Protein AF-A0A7S3NMM3-F1 (afdb_monomer)

Secondary structure (DSSP, 8-state):
-PPPEEEETTTHHHHHHT-EEEE-HHHHGGGTT--SSTTT--------SHHHHHHHHHHHHHTT-SEEEEEESHHHHHHHHHHHHHHHHTT---EEEEEEB-TT-----SS----BTHHHHHHHHHHHHHHHHHHHHHHSS-EEEEEE---SSTHHHHHHHHHH--SEE--HHHHHHTT--HHHHHHHHHHHHHHHHHTT---EEEEEETTHHHHSHHHHHHHHHHHHHHHH--SHHHHHHHHHHHHHTSS-TTTS-HHHHHHHHHS-HHHHHHHHHHHHHHSS--GGGS-HHHHHHHHHHHHHHHHHHHH-------EEEEEESHHHHTSPPPHHHHHHHHHHHHHHHHHHHTT--SB-

Structure (mmCIF, N/CA/C/O backbone):
data_AF-A0A7S3NMM3-F1
#
_entry.id   AF-A0A7S3NMM3-F1
#
loop_
_atom_site.group_PDB
_atom_site.id
_atom_site.type_symbol
_atom_site.label_atom_id
_atom_site.label_alt_id
_atom_site.label_comp_id
_atom_site.label_asym_id
_atom_site.label_entity_id
_atom_site.label_seq_id
_atom_site.pdbx_PDB_ins_code
_atom_site.Cartn_x
_atom_site.Cartn_y
_atom_site.Cartn_z
_atom_site.occupancy
_atom_site.B_iso_or_equiv
_atom_site.auth_seq_id
_atom_site.auth_comp_id
_atom_site.auth_asym_id
_atom_site.auth_atom_id
_atom_site.pdbx_PDB_model_num
ATOM 1 N N . GLY A 1 1 ? 20.421 -15.566 -32.468 1.00 52.22 1 GLY A N 1
ATOM 2 C CA . GLY A 1 1 ? 21.673 -14.938 -32.008 1.00 52.22 1 GLY A CA 1
ATOM 3 C C . GLY A 1 1 ? 21.731 -15.075 -30.509 1.00 52.22 1 GLY A C 1
ATOM 4 O O . GLY A 1 1 ? 20.684 -15.334 -29.925 1.00 52.22 1 GLY A O 1
ATOM 5 N N . ASP A 1 2 ? 22.908 -14.939 -29.907 1.00 79.94 2 ASP A N 1
ATOM 6 C CA . ASP A 1 2 ? 23.012 -14.915 -28.446 1.00 79.94 2 ASP A CA 1
ATOM 7 C C . ASP A 1 2 ? 22.219 -13.717 -27.909 1.00 79.94 2 ASP A C 1
ATOM 9 O O . ASP A 1 2 ? 22.375 -12.593 -28.388 1.00 79.94 2 ASP A O 1
ATOM 13 N N . VAL A 1 3 ? 21.296 -13.987 -26.985 1.00 87.06 3 VAL A N 1
ATOM 14 C CA . VAL A 1 3 ? 20.452 -12.974 -26.346 1.00 87.06 3 VAL A CA 1
ATOM 15 C C . VAL A 1 3 ? 21.157 -12.525 -25.075 1.00 87.06 3 VAL A C 1
ATOM 17 O O . VAL A 1 3 ? 21.429 -13.343 -24.198 1.00 87.06 3 VAL A O 1
ATOM 20 N N . GLU A 1 4 ? 21.436 -11.230 -24.969 1.00 93.94 4 GLU A N 1
ATOM 21 C CA . GLU A 1 4 ? 21.995 -10.621 -23.763 1.00 93.94 4 GLU A CA 1
ATOM 22 C C . GLU A 1 4 ? 20.887 -9.898 -22.988 1.00 93.94 4 GLU A C 1
ATOM 24 O O . GLU A 1 4 ? 20.111 -9.133 -23.564 1.00 93.94 4 GLU A O 1
ATOM 29 N N . LEU A 1 5 ? 20.800 -10.146 -21.678 1.00 95.81 5 LEU A N 1
ATOM 30 C CA . LEU A 1 5 ? 19.820 -9.511 -20.801 1.00 95.81 5 LEU A CA 1
ATOM 31 C C . LEU A 1 5 ? 20.511 -8.472 -19.912 1.00 95.81 5 LEU A C 1
ATOM 33 O O . LEU A 1 5 ? 21.347 -8.811 -19.076 1.00 95.81 5 LEU A O 1
ATOM 37 N N . VAL A 1 6 ? 20.132 -7.205 -20.070 1.00 96.94 6 VAL A N 1
ATOM 38 C CA . VAL A 1 6 ? 20.678 -6.081 -19.297 1.00 96.94 6 VAL A CA 1
ATOM 39 C C . VAL A 1 6 ? 19.714 -5.715 -18.169 1.00 96.94 6 VAL A C 1
ATOM 41 O O . VAL A 1 6 ? 18.554 -5.391 -18.415 1.00 96.94 6 VAL A O 1
ATOM 44 N N . GLY A 1 7 ? 20.195 -5.745 -16.927 1.00 96.75 7 GLY A N 1
ATOM 45 C CA . GLY A 1 7 ? 19.453 -5.307 -15.746 1.00 96.75 7 GLY A CA 1
ATOM 46 C C . GLY A 1 7 ? 19.926 -3.940 -15.269 1.00 96.75 7 GLY A C 1
ATOM 47 O O . GLY A 1 7 ? 21.051 -3.817 -14.786 1.00 96.75 7 GLY A O 1
ATOM 48 N N . PHE A 1 8 ? 19.078 -2.916 -15.367 1.00 96.69 8 PHE A N 1
ATOM 49 C CA . PHE A 1 8 ? 19.384 -1.587 -14.831 1.00 96.69 8 PHE A CA 1
ATOM 50 C C . PHE A 1 8 ? 19.230 -1.565 -13.310 1.00 96.69 8 PHE A C 1
ATOM 52 O O . PHE A 1 8 ? 18.208 -2.000 -12.774 1.00 96.69 8 PHE A O 1
ATOM 59 N N . THR A 1 9 ? 20.250 -1.071 -12.610 1.00 95.50 9 THR A N 1
ATOM 60 C CA . THR A 1 9 ? 20.273 -1.082 -11.145 1.00 95.50 9 THR A CA 1
ATOM 61 C C . THR A 1 9 ? 19.524 0.119 -10.566 1.00 95.50 9 THR A C 1
ATOM 63 O O . THR A 1 9 ? 19.355 1.148 -11.206 1.00 95.50 9 THR A O 1
ATOM 66 N N . ASN A 1 10 ? 19.032 0.008 -9.334 1.00 92.75 10 ASN A N 1
ATOM 67 C CA . ASN A 1 10 ? 18.305 1.053 -8.614 1.00 92.75 10 ASN A CA 1
ATOM 68 C C . ASN A 1 10 ? 17.113 1.647 -9.392 1.00 92.75 10 ASN A C 1
ATOM 70 O O . ASN A 1 10 ? 16.844 2.845 -9.298 1.00 92.75 10 ASN A O 1
ATOM 74 N N . GLY A 1 11 ? 16.383 0.812 -10.138 1.00 91.31 11 GLY A N 1
ATOM 75 C CA . GLY A 1 11 ? 15.172 1.209 -10.860 1.00 91.31 11 GLY A CA 1
ATOM 76 C C . GLY A 1 11 ? 15.418 2.228 -11.978 1.00 91.31 11 GLY A C 1
ATOM 77 O O . GLY A 1 11 ? 16.429 2.191 -12.679 1.00 91.31 11 GLY A O 1
ATOM 78 N N . THR A 1 12 ? 14.482 3.162 -12.149 1.00 90.69 12 THR A N 1
ATOM 79 C CA . THR A 1 12 ? 14.534 4.171 -13.219 1.00 90.69 12 THR A CA 1
ATOM 80 C C . THR A 1 12 ? 15.713 5.136 -13.066 1.00 90.69 12 THR A C 1
ATOM 82 O O . THR A 1 12 ? 16.225 5.627 -14.068 1.00 90.69 12 THR A O 1
ATOM 85 N N . LYS A 1 13 ? 16.230 5.346 -11.845 1.00 90.81 13 LYS A N 1
ATOM 86 C CA . LYS A 1 13 ? 17.429 6.177 -11.616 1.00 90.81 13 LYS A CA 1
ATOM 87 C C . LYS A 1 13 ? 18.675 5.615 -12.275 1.00 90.81 13 LYS A C 1
ATOM 89 O O . LYS A 1 13 ? 19.405 6.379 -12.903 1.00 90.81 13 LYS A O 1
ATOM 94 N N . GLY A 1 14 ? 18.952 4.324 -12.099 1.00 93.00 14 GLY A N 1
ATOM 95 C CA . GLY A 1 14 ? 20.115 3.729 -12.751 1.00 93.00 14 GLY A CA 1
ATOM 96 C C . GLY A 1 14 ? 19.881 3.547 -14.240 1.00 93.00 14 GLY A C 1
ATOM 97 O O . GLY A 1 14 ? 20.812 3.769 -15.004 1.00 93.00 14 GLY A O 1
ATOM 98 N N . PHE A 1 15 ? 18.637 3.302 -14.672 1.00 94.56 15 PHE A N 1
ATOM 99 C CA . PHE A 1 15 ? 18.286 3.330 -16.094 1.00 94.56 15 PHE A CA 1
ATOM 100 C C . PHE A 1 15 ? 18.679 4.657 -16.755 1.00 94.56 15 PHE A C 1
ATOM 102 O O . PHE A 1 15 ? 19.466 4.639 -17.691 1.00 94.56 15 PHE A O 1
ATOM 109 N N . PHE A 1 16 ? 18.260 5.809 -16.221 1.00 91.88 16 PHE A N 1
ATOM 110 C CA . PHE A 1 16 ? 18.626 7.117 -16.790 1.00 91.88 16 PHE A CA 1
ATOM 111 C C . PHE A 1 16 ? 20.133 7.395 -16.807 1.00 91.88 16 PHE A C 1
ATOM 113 O O . PHE A 1 16 ? 20.617 8.152 -17.642 1.00 91.88 16 PHE A O 1
ATOM 120 N N . LYS A 1 17 ? 20.883 6.808 -15.872 1.00 92.44 17 LYS A N 1
ATOM 121 C CA . LYS A 1 17 ? 22.344 6.950 -15.793 1.00 92.44 17 LYS A CA 1
ATOM 122 C C . LYS A 1 17 ? 23.097 5.886 -16.598 1.00 92.44 17 LYS A C 1
ATOM 124 O O . LYS A 1 17 ? 24.322 5.958 -16.707 1.00 92.44 17 LYS A O 1
ATOM 129 N N . GLY A 1 18 ? 22.399 4.881 -17.126 1.00 93.69 18 GLY A N 1
ATOM 130 C CA . GLY A 1 18 ? 22.997 3.687 -17.717 1.00 93.69 18 GLY A CA 1
ATOM 131 C C . GLY A 1 18 ? 23.767 2.807 -16.721 1.00 93.69 18 GLY A C 1
ATOM 132 O O . GLY A 1 18 ? 24.675 2.085 -17.137 1.00 93.69 18 GLY A O 1
ATOM 133 N N . GLU A 1 19 ? 23.451 2.867 -15.425 1.00 95.75 19 GLU A N 1
ATOM 134 C CA . GLU A 1 19 ? 23.983 1.963 -14.395 1.00 95.75 19 GLU A CA 1
ATOM 135 C C . GLU A 1 19 ? 23.303 0.590 -14.538 1.00 95.75 19 GLU A C 1
ATOM 137 O O . GLU A 1 19 ? 22.085 0.469 -14.390 1.00 95.75 19 GLU A O 1
ATOM 142 N N . HIS A 1 20 ? 24.072 -0.449 -14.871 1.00 96.75 20 HIS A N 1
ATOM 143 C CA . HIS A 1 20 ? 23.526 -1.758 -15.230 1.00 96.75 20 HIS A CA 1
ATOM 144 C C . HIS A 1 20 ? 24.465 -2.911 -14.868 1.00 96.75 20 HIS A C 1
ATOM 146 O O . HIS A 1 20 ? 25.659 -2.720 -14.629 1.00 96.75 20 HIS A O 1
ATOM 152 N N . ILE A 1 21 ? 23.902 -4.116 -14.880 1.00 96.62 21 ILE A N 1
ATOM 153 C CA . ILE A 1 21 ? 24.614 -5.393 -14.861 1.00 96.62 21 ILE A CA 1
ATOM 154 C C . ILE A 1 21 ? 24.126 -6.267 -16.019 1.00 96.62 21 ILE A C 1
ATOM 156 O O . ILE A 1 21 ? 22.972 -6.165 -16.439 1.00 96.62 21 ILE A O 1
ATOM 160 N N . ILE A 1 22 ? 24.987 -7.152 -16.517 1.00 97.06 22 ILE A N 1
ATOM 161 C CA . ILE A 1 22 ? 24.559 -8.222 -17.425 1.00 97.06 22 ILE A CA 1
ATOM 162 C C . ILE A 1 22 ? 24.015 -9.368 -16.577 1.00 97.06 22 ILE A C 1
ATOM 164 O O . ILE A 1 22 ? 24.706 -9.873 -15.691 1.00 97.06 22 ILE A O 1
ATOM 168 N N . ILE A 1 23 ? 22.766 -9.754 -16.818 1.00 96.31 23 ILE A N 1
ATOM 169 C CA . ILE A 1 23 ? 22.109 -10.847 -16.106 1.00 96.31 23 ILE A CA 1
ATOM 170 C C . ILE A 1 23 ? 22.531 -12.159 -16.765 1.00 96.31 23 ILE A C 1
ATOM 172 O O . ILE A 1 23 ? 22.279 -12.385 -17.947 1.00 96.31 23 ILE A O 1
ATOM 176 N N . THR A 1 24 ? 23.169 -13.027 -15.986 1.00 95.56 24 THR A N 1
ATOM 177 C CA . THR A 1 24 ? 23.605 -14.358 -16.413 1.00 95.56 24 THR A CA 1
ATOM 178 C C . THR A 1 24 ? 22.914 -15.415 -15.565 1.00 95.56 24 THR A C 1
ATOM 180 O O . THR A 1 24 ? 22.412 -15.140 -14.475 1.00 95.56 24 THR A O 1
ATOM 183 N N . GLU A 1 25 ? 22.891 -16.660 -16.036 1.00 93.62 25 GLU A N 1
ATOM 184 C CA . GLU A 1 25 ? 22.365 -17.761 -15.227 1.00 93.62 25 GLU A CA 1
ATOM 185 C C . GLU A 1 25 ? 23.095 -17.877 -13.878 1.00 93.62 25 GLU A C 1
ATOM 187 O O . GLU A 1 25 ? 22.455 -18.073 -12.847 1.00 93.62 25 GLU A O 1
ATOM 192 N N . GLU A 1 26 ? 24.414 -17.690 -13.875 1.00 95.00 26 GLU A N 1
ATOM 193 C CA . GLU A 1 26 ? 25.256 -17.817 -12.686 1.00 95.00 26 GLU A CA 1
ATOM 194 C C . GLU A 1 26 ? 24.950 -16.744 -11.636 1.00 95.00 26 GLU A C 1
ATOM 196 O O . GLU A 1 26 ? 24.787 -17.071 -10.460 1.00 95.00 26 GLU A O 1
ATOM 201 N N . ASN A 1 27 ? 24.831 -15.471 -12.040 1.00 95.31 27 ASN A N 1
ATOM 202 C CA . ASN A 1 27 ? 24.570 -14.391 -11.086 1.00 95.31 27 ASN A CA 1
ATOM 203 C C . ASN A 1 27 ? 23.105 -14.332 -10.630 1.00 95.31 27 ASN A C 1
ATOM 205 O O . ASN A 1 27 ? 22.833 -13.850 -9.531 1.00 95.31 27 ASN A O 1
ATOM 209 N N . PHE A 1 28 ? 22.178 -14.875 -11.423 1.00 94.75 28 PHE A N 1
ATOM 210 C CA . PHE A 1 28 ? 20.758 -14.909 -11.089 1.00 94.75 28 PHE A CA 1
ATOM 211 C C . PHE A 1 28 ? 20.334 -16.180 -10.336 1.00 94.75 28 PHE A C 1
ATOM 213 O O . PHE A 1 28 ? 19.254 -16.213 -9.745 1.00 94.75 28 PHE A O 1
ATOM 220 N N . ALA A 1 29 ? 21.164 -17.231 -10.318 1.00 94.69 29 ALA A N 1
ATOM 221 C CA . ALA A 1 29 ? 20.807 -18.548 -9.784 1.00 94.69 29 ALA A CA 1
ATOM 222 C C . ALA A 1 29 ? 20.222 -18.506 -8.362 1.00 94.69 29 ALA A C 1
ATOM 224 O O . ALA A 1 29 ? 19.248 -19.207 -8.084 1.00 94.69 29 ALA A O 1
ATOM 225 N N . LEU A 1 30 ? 20.781 -17.665 -7.484 1.00 94.50 30 LEU A N 1
ATOM 226 C CA . LEU A 1 30 ? 20.352 -17.541 -6.085 1.00 94.50 30 LEU A CA 1
ATOM 227 C C . LEU A 1 30 ? 19.050 -16.751 -5.900 1.00 94.50 30 LEU A C 1
ATOM 229 O O . LEU A 1 30 ? 18.428 -16.868 -4.851 1.00 94.50 30 LEU A O 1
ATOM 233 N N . TYR A 1 31 ? 18.623 -15.986 -6.905 1.00 94.38 31 TYR A N 1
ATOM 234 C CA . TYR A 1 31 ? 17.428 -15.136 -6.850 1.00 94.38 31 TYR A CA 1
ATOM 235 C C . TYR A 1 31 ? 16.186 -15.816 -7.433 1.00 94.38 31 TYR A C 1
ATOM 237 O O . TYR A 1 31 ? 15.072 -15.303 -7.320 1.00 94.38 31 TYR A O 1
ATOM 245 N N . ARG A 1 32 ? 16.347 -17.003 -8.030 1.00 93.75 32 ARG A N 1
ATOM 246 C CA . ARG A 1 32 ? 15.225 -17.805 -8.525 1.00 93.75 32 ARG A CA 1
ATOM 247 C C . ARG A 1 32 ? 14.284 -18.151 -7.369 1.00 93.75 32 ARG A C 1
ATOM 249 O O . ARG A 1 32 ? 14.697 -18.738 -6.368 1.00 93.75 32 ARG A O 1
ATOM 256 N N . ASN A 1 33 ? 13.006 -17.813 -7.542 1.00 94.12 33 ASN A N 1
ATOM 257 C CA . ASN A 1 33 ? 11.941 -18.018 -6.554 1.00 94.12 33 ASN A CA 1
ATOM 258 C C . ASN A 1 33 ? 12.190 -17.326 -5.200 1.00 94.12 33 ASN A C 1
ATOM 260 O O . ASN A 1 33 ? 11.638 -17.754 -4.187 1.00 94.12 33 ASN A O 1
ATOM 264 N N . GLN A 1 34 ? 13.022 -16.281 -5.165 1.00 94.88 34 GLN A N 1
ATOM 265 C CA . GLN A 1 34 ? 13.197 -15.446 -3.978 1.00 94.88 34 GLN A CA 1
ATOM 266 C C . GLN A 1 34 ? 12.269 -14.230 -4.021 1.00 94.88 34 GLN A C 1
ATOM 268 O O . GLN A 1 34 ? 11.817 -13.804 -5.084 1.00 94.88 34 GLN A O 1
ATOM 273 N N . GLY A 1 35 ? 11.963 -13.697 -2.839 1.00 92.56 35 GLY A N 1
ATOM 274 C CA . GLY A 1 35 ? 11.203 -12.460 -2.692 1.00 92.56 35 GLY A CA 1
ATOM 275 C C . GLY A 1 35 ? 12.077 -11.214 -2.828 1.00 92.56 35 GLY A C 1
ATOM 276 O O . GLY A 1 35 ? 13.304 -11.278 -2.846 1.00 92.56 35 GLY A O 1
ATOM 277 N N . GLY A 1 36 ? 11.427 -10.052 -2.849 1.00 91.50 36 GLY A N 1
ATOM 278 C CA . GLY A 1 36 ? 12.105 -8.759 -2.868 1.00 91.50 36 GLY A CA 1
ATOM 279 C C . GLY A 1 36 ? 12.666 -8.351 -4.234 1.00 91.50 36 GLY A C 1
ATOM 280 O O . GLY A 1 36 ? 12.566 -9.055 -5.232 1.00 91.50 36 GLY A O 1
ATOM 281 N N . C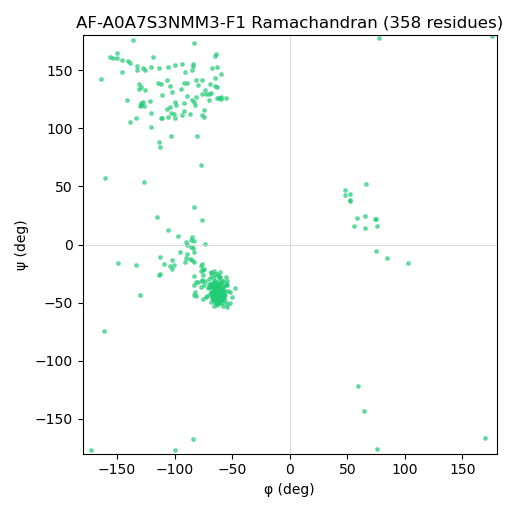YS A 1 37 ? 13.242 -7.150 -4.269 1.00 92.38 37 CYS A N 1
ATOM 282 C CA . CYS A 1 37 ? 13.842 -6.554 -5.467 1.00 92.38 37 CYS A CA 1
ATOM 283 C C . CYS A 1 37 ? 15.357 -6.375 -5.299 1.00 92.38 37 CYS A C 1
ATOM 285 O O . CYS A 1 37 ? 15.928 -5.476 -5.899 1.00 92.38 37 CYS A O 1
ATOM 287 N N . GLU A 1 38 ? 16.007 -7.143 -4.425 1.00 92.31 38 GLU A N 1
ATOM 288 C CA . GLU A 1 38 ? 17.396 -6.889 -4.012 1.00 92.31 38 GLU A CA 1
ATOM 289 C C . GLU A 1 38 ? 18.424 -7.063 -5.136 1.00 92.31 38 GLU A C 1
ATOM 291 O O . GLU A 1 38 ? 19.441 -6.377 -5.128 1.00 92.31 38 GLU A O 1
ATOM 296 N N . PHE A 1 39 ? 18.139 -7.917 -6.124 1.00 95.06 39 PHE A N 1
ATOM 297 C CA . PHE A 1 39 ? 19.062 -8.201 -7.223 1.00 95.06 39 PHE A CA 1
ATOM 298 C C . PHE A 1 39 ? 19.389 -6.960 -8.066 1.00 95.06 39 PHE A C 1
ATOM 300 O O . PHE A 1 39 ? 20.552 -6.701 -8.361 1.00 95.06 39 PHE A O 1
ATOM 307 N N . LEU A 1 40 ? 18.368 -6.173 -8.428 1.00 94.75 40 LEU A N 1
ATOM 308 C CA . LEU A 1 40 ? 18.533 -4.936 -9.201 1.00 94.75 40 LEU A CA 1
ATOM 309 C C . LEU A 1 40 ? 18.271 -3.677 -8.376 1.00 94.75 40 LEU A C 1
ATOM 311 O O . LEU A 1 40 ? 18.657 -2.592 -8.785 1.00 94.75 40 LEU A O 1
ATOM 315 N N . GLY A 1 41 ? 17.628 -3.776 -7.219 1.00 92.69 41 GLY A N 1
ATOM 316 C CA . GLY A 1 41 ? 17.099 -2.628 -6.492 1.00 92.69 41 GLY A CA 1
ATOM 317 C C . GLY A 1 41 ? 15.820 -2.067 -7.122 1.00 92.69 41 GLY A C 1
ATOM 318 O O . GLY A 1 41 ? 15.253 -2.610 -8.069 1.00 92.69 41 GLY A O 1
ATOM 319 N N . ARG A 1 42 ? 15.330 -0.958 -6.559 1.00 90.12 42 ARG A N 1
ATOM 320 C CA . ARG A 1 42 ? 14.130 -0.253 -7.033 1.00 90.12 42 ARG A CA 1
ATOM 321 C C . ARG A 1 42 ? 14.230 1.241 -6.747 1.00 90.12 42 ARG A C 1
ATOM 323 O O . ARG A 1 42 ? 14.944 1.643 -5.830 1.00 90.12 42 ARG A O 1
ATOM 330 N N . SER A 1 43 ? 13.446 2.043 -7.455 1.00 85.81 43 SER A N 1
ATOM 331 C CA . SER A 1 43 ? 13.276 3.467 -7.164 1.00 85.81 43 SER A CA 1
ATOM 332 C C . SER A 1 43 ? 11.807 3.889 -7.252 1.00 85.81 43 SER A C 1
ATOM 334 O O . SER A 1 43 ? 10.933 3.065 -7.524 1.00 85.81 43 SER A O 1
ATOM 336 N N . VAL A 1 44 ? 11.525 5.152 -6.923 1.00 73.00 44 VAL A N 1
ATOM 337 C CA . VAL A 1 44 ? 10.172 5.736 -6.898 1.00 73.00 44 VAL A CA 1
ATOM 338 C C . VAL A 1 44 ? 10.184 7.005 -7.749 1.00 73.00 44 VAL A C 1
ATOM 340 O O . VAL A 1 44 ? 9.861 8.090 -7.278 1.00 73.00 44 VAL A O 1
ATOM 343 N N . ASP A 1 45 ? 10.639 6.885 -8.992 1.00 70.94 45 ASP A N 1
ATOM 344 C CA . ASP A 1 45 ? 10.688 8.001 -9.938 1.00 70.94 45 ASP A CA 1
ATOM 345 C C . ASP A 1 45 ? 9.711 7.746 -11.074 1.00 70.94 45 ASP A C 1
ATOM 347 O O . ASP A 1 45 ? 9.432 6.595 -11.409 1.00 70.94 45 ASP A O 1
ATOM 351 N N . GLN A 1 46 ? 9.209 8.832 -11.657 1.00 77.81 46 GLN A N 1
ATOM 352 C CA . GLN A 1 46 ? 8.304 8.781 -12.797 1.00 77.81 46 GLN A CA 1
ATOM 353 C C . GLN A 1 46 ? 8.973 9.386 -14.029 1.00 77.81 46 GLN A C 1
ATOM 355 O O . GLN A 1 46 ? 9.623 10.439 -13.964 1.00 77.81 46 GLN A O 1
ATOM 360 N N . ILE A 1 47 ? 8.762 8.749 -15.174 1.00 83.62 47 ILE A N 1
ATOM 361 C CA . ILE A 1 47 ? 9.178 9.279 -16.471 1.00 83.62 47 ILE A CA 1
ATOM 362 C C . ILE A 1 47 ? 8.124 10.300 -16.916 1.00 83.62 47 ILE A C 1
ATOM 364 O O . ILE A 1 47 ? 7.064 9.960 -17.445 1.00 83.62 47 ILE A O 1
ATOM 368 N N . ARG A 1 48 ? 8.370 11.576 -16.601 1.00 82.56 48 ARG A N 1
ATOM 369 C CA . ARG A 1 48 ? 7.411 12.674 -16.824 1.00 82.56 48 ARG A CA 1
ATOM 370 C C . ARG A 1 48 ? 8.026 13.863 -17.536 1.00 82.56 48 ARG A C 1
ATOM 372 O O . ARG A 1 48 ? 7.382 14.428 -18.411 1.00 82.56 48 ARG A O 1
ATOM 379 N N . THR A 1 49 ? 9.234 14.259 -17.147 1.00 87.62 49 THR A N 1
ATOM 380 C CA . THR A 1 49 ? 9.857 15.462 -17.696 1.00 87.62 49 THR A CA 1
ATOM 381 C C . THR A 1 49 ? 10.561 15.158 -19.022 1.00 87.62 49 THR A C 1
ATOM 383 O O . THR A 1 49 ? 10.985 14.014 -19.231 1.00 87.62 49 THR A O 1
ATOM 386 N N . PRO A 1 50 ? 10.718 16.155 -19.911 1.00 88.19 50 PRO A N 1
ATOM 387 C CA . PRO A 1 50 ? 11.473 15.987 -21.152 1.00 88.19 50 PRO A CA 1
ATOM 388 C C . PRO A 1 50 ? 12.898 15.469 -20.917 1.00 88.19 50 PRO A C 1
ATOM 390 O O . PRO A 1 50 ? 13.394 14.657 -21.690 1.00 88.19 50 PRO A O 1
ATOM 393 N N . GLU A 1 51 ? 13.536 15.870 -19.815 1.00 90.31 51 GLU A N 1
ATOM 394 C CA . GLU A 1 51 ? 14.881 15.415 -19.451 1.00 90.31 51 GLU A CA 1
ATOM 395 C C . GLU A 1 51 ? 14.910 13.911 -19.151 1.00 90.31 51 GLU A C 1
ATOM 397 O O . GLU A 1 51 ? 15.817 13.209 -19.591 1.00 90.31 51 GLU A O 1
ATOM 402 N N . HIS A 1 52 ? 13.904 13.388 -18.439 1.00 90.06 52 HIS A N 1
ATOM 403 C CA . HIS A 1 52 ? 13.795 11.949 -18.164 1.00 90.06 52 HIS A CA 1
ATOM 404 C C . HIS A 1 52 ? 13.542 11.143 -19.443 1.00 90.06 52 HIS A C 1
ATOM 406 O O . HIS A 1 52 ? 14.059 10.037 -19.598 1.00 90.06 52 HIS A O 1
ATOM 412 N N . GLN A 1 53 ? 12.739 11.690 -20.356 1.00 90.31 53 GLN A N 1
ATOM 413 C CA . GLN A 1 53 ? 12.441 11.059 -21.640 1.00 90.31 53 GLN A CA 1
ATOM 414 C C . GLN A 1 53 ? 13.689 10.992 -22.524 1.00 90.31 53 GLN A C 1
ATOM 416 O O . GLN A 1 53 ? 13.982 9.940 -23.089 1.00 90.31 53 GLN A O 1
ATOM 421 N N . GLU A 1 54 ? 14.454 12.082 -22.602 1.00 91.62 54 GLU A N 1
ATOM 422 C CA . GLU A 1 54 ? 15.699 12.115 -23.369 1.00 91.62 54 GLU A CA 1
ATOM 423 C C . GLU A 1 54 ? 16.744 11.163 -22.775 1.00 91.62 54 GLU A C 1
ATOM 425 O O . GLU A 1 54 ? 17.324 10.367 -23.506 1.00 91.62 54 GLU A O 1
ATOM 430 N N . ALA A 1 55 ? 16.893 11.119 -21.447 1.00 93.06 55 ALA A N 1
ATOM 431 C CA . ALA A 1 55 ? 17.791 10.164 -20.792 1.00 93.06 55 ALA A CA 1
ATOM 432 C C . ALA A 1 55 ? 17.418 8.693 -21.078 1.00 93.06 55 ALA A C 1
ATOM 434 O O . ALA A 1 55 ? 18.294 7.841 -21.269 1.00 93.06 55 ALA A O 1
ATOM 435 N N . ALA A 1 56 ? 16.118 8.378 -21.132 1.00 93.44 56 ALA A N 1
ATOM 436 C CA . ALA A 1 56 ? 15.637 7.050 -21.512 1.00 93.44 56 ALA A CA 1
ATOM 437 C C . ALA A 1 56 ? 16.002 6.705 -22.967 1.00 93.44 56 ALA A C 1
ATOM 439 O O . ALA A 1 56 ? 16.491 5.607 -23.238 1.00 93.44 56 ALA A O 1
ATOM 440 N N . LEU A 1 57 ? 15.810 7.651 -23.892 1.00 92.81 57 LEU A N 1
ATOM 441 C CA . LEU A 1 57 ? 16.155 7.505 -25.310 1.00 92.81 57 LEU A CA 1
ATOM 442 C C . LEU A 1 57 ? 17.659 7.307 -25.519 1.00 92.81 57 LEU A C 1
ATOM 444 O O . LEU A 1 57 ? 18.069 6.385 -26.232 1.00 92.81 57 LEU A O 1
ATOM 448 N N . GLU A 1 58 ? 18.475 8.143 -24.877 1.00 94.12 58 GLU A N 1
ATOM 449 C CA . GLU A 1 58 ? 19.934 8.058 -24.913 1.00 94.12 58 GLU A CA 1
ATOM 450 C C . GLU A 1 58 ? 20.409 6.693 -24.423 1.00 94.12 58 GLU A C 1
ATOM 452 O O . GLU A 1 58 ? 21.227 6.048 -25.079 1.00 94.12 58 GLU A O 1
ATOM 457 N N . THR A 1 59 ? 19.851 6.211 -23.310 1.00 95.19 59 THR A N 1
ATOM 458 C CA . THR A 1 59 ? 20.196 4.903 -22.749 1.00 95.19 59 THR A CA 1
ATOM 459 C C . THR A 1 59 ? 19.818 3.780 -23.710 1.00 95.19 59 THR A C 1
ATOM 461 O O . THR A 1 59 ? 20.673 2.974 -24.080 1.00 95.19 59 THR A O 1
ATOM 464 N N . CYS A 1 60 ? 18.573 3.739 -24.187 1.00 95.06 60 CYS A N 1
ATOM 465 C CA . CYS A 1 60 ? 18.131 2.703 -25.118 1.00 95.06 60 CYS A CA 1
ATOM 466 C C . CYS A 1 60 ? 18.966 2.670 -26.408 1.00 95.06 60 CYS A C 1
ATOM 468 O O . CYS A 1 60 ? 19.306 1.587 -26.886 1.00 95.06 60 CYS A O 1
ATOM 470 N N . THR A 1 61 ? 19.340 3.838 -26.936 1.00 93.25 61 THR A N 1
ATOM 471 C CA . THR A 1 61 ? 20.165 3.958 -28.148 1.00 93.25 61 THR A CA 1
ATOM 472 C C . THR A 1 61 ? 21.612 3.544 -27.884 1.00 93.25 61 THR A C 1
ATOM 474 O O . THR A 1 61 ? 22.187 2.782 -28.658 1.00 93.25 61 THR A O 1
ATOM 477 N N . LYS A 1 62 ? 22.196 3.988 -26.765 1.00 94.25 62 LYS A N 1
ATOM 478 C CA . LYS A 1 62 ? 23.573 3.667 -26.357 1.00 94.25 62 LYS A CA 1
ATOM 479 C C . LYS A 1 62 ? 23.795 2.166 -26.196 1.00 94.25 62 LYS A C 1
ATOM 481 O O . LYS A 1 62 ? 24.842 1.665 -26.593 1.00 94.25 62 LYS A O 1
ATOM 486 N N . PHE A 1 63 ? 22.826 1.466 -25.610 1.00 93.62 63 PHE A N 1
ATOM 487 C CA . PHE A 1 63 ? 22.881 0.016 -25.415 1.00 93.62 63 PHE A CA 1
ATOM 488 C C . PHE A 1 63 ? 22.306 -0.779 -26.595 1.00 93.62 63 PHE A C 1
ATOM 490 O O . PHE A 1 63 ? 22.320 -2.005 -26.552 1.00 93.62 63 PHE A O 1
ATOM 497 N N . ASN A 1 64 ? 21.818 -0.103 -27.644 1.00 93.62 64 ASN A N 1
ATOM 498 C CA . ASN A 1 64 ? 21.190 -0.718 -28.814 1.00 93.62 64 ASN A CA 1
ATOM 499 C C . ASN A 1 64 ? 20.124 -1.767 -28.431 1.00 93.62 64 ASN A C 1
ATOM 501 O O . ASN A 1 64 ? 20.125 -2.901 -28.920 1.00 93.62 64 ASN A O 1
ATOM 505 N N . LEU A 1 65 ? 19.243 -1.402 -27.493 1.00 95.56 65 LEU A N 1
ATOM 506 C CA . LEU A 1 65 ? 18.271 -2.330 -26.921 1.00 95.56 65 LEU A CA 1
ATOM 507 C C . LEU A 1 65 ? 17.217 -2.727 -27.959 1.00 95.56 65 LEU A C 1
ATOM 509 O O . LEU A 1 65 ? 16.579 -1.884 -28.580 1.00 95.56 65 LEU A O 1
ATOM 513 N N . SER A 1 66 ? 16.976 -4.031 -28.098 1.00 95.81 66 SER A N 1
ATOM 514 C CA . SER A 1 66 ? 15.864 -4.528 -28.924 1.00 95.81 66 SER A CA 1
ATOM 515 C C . SER A 1 66 ? 14.515 -4.364 -28.219 1.00 95.81 66 SER A C 1
ATOM 517 O O . SER A 1 66 ? 13.499 -4.100 -28.861 1.00 95.81 66 SER A O 1
ATOM 519 N N . GLY A 1 67 ? 14.505 -4.452 -26.888 1.00 96.81 67 GLY A N 1
ATOM 520 C CA . GLY A 1 67 ? 13.327 -4.179 -26.081 1.00 96.81 67 GLY A CA 1
ATOM 521 C C . GLY A 1 67 ? 13.659 -3.775 -24.648 1.00 96.81 67 GLY A C 1
ATOM 522 O O . GLY A 1 67 ? 14.765 -3.999 -24.161 1.00 96.81 67 GLY A O 1
ATOM 523 N N . LEU A 1 68 ? 12.683 -3.154 -23.998 1.00 97.19 68 LEU A N 1
ATOM 524 C CA . LEU A 1 68 ? 12.715 -2.623 -22.647 1.00 97.19 68 LEU A CA 1
ATOM 525 C C . LEU A 1 68 ? 11.486 -3.145 -21.898 1.00 97.19 68 LEU A C 1
ATOM 527 O O . LEU A 1 68 ? 10.351 -2.875 -22.290 1.00 97.19 68 LEU A O 1
ATOM 531 N N . VAL A 1 69 ? 11.722 -3.877 -20.810 1.00 97.31 69 VAL A N 1
ATOM 532 C CA . VAL A 1 69 ? 10.662 -4.403 -19.943 1.00 97.31 69 VAL A CA 1
ATOM 533 C C . VAL A 1 69 ? 10.597 -3.571 -18.665 1.00 97.31 69 VAL A C 1
ATOM 535 O O . VAL A 1 69 ? 11.565 -3.530 -17.906 1.00 97.31 69 VAL A O 1
ATOM 538 N N . LEU A 1 70 ? 9.460 -2.920 -18.409 1.00 95.88 70 LEU A N 1
ATOM 539 C CA . LEU A 1 70 ? 9.209 -2.188 -17.167 1.00 95.88 70 LEU A CA 1
ATOM 540 C C . LEU A 1 70 ? 8.347 -3.038 -16.233 1.00 95.88 70 LEU A C 1
ATOM 542 O O . LEU A 1 70 ? 7.169 -3.269 -16.495 1.00 95.88 70 LEU A O 1
ATOM 546 N N . VAL A 1 71 ? 8.925 -3.470 -15.114 1.00 95.00 71 VAL A N 1
ATOM 547 C CA . VAL A 1 71 ? 8.227 -4.263 -14.092 1.00 95.00 71 VAL A CA 1
ATOM 548 C C . VAL A 1 71 ? 7.785 -3.350 -12.955 1.00 95.00 71 VAL A C 1
ATOM 550 O O . VAL A 1 71 ? 8.624 -2.732 -12.298 1.00 95.00 71 VAL A O 1
ATOM 553 N N . GLY A 1 72 ? 6.482 -3.272 -12.684 1.00 92.12 72 GLY A N 1
ATOM 554 C CA . GLY A 1 72 ? 6.002 -2.474 -11.559 1.00 92.12 72 GLY A CA 1
ATOM 555 C C . GLY A 1 72 ? 4.496 -2.257 -11.501 1.00 92.12 72 GLY A C 1
ATOM 556 O O . GLY A 1 72 ? 3.711 -2.934 -12.165 1.00 92.12 72 GLY A O 1
ATOM 557 N N . ALA A 1 73 ? 4.110 -1.306 -10.652 1.00 89.88 73 ALA A N 1
ATOM 558 C CA . ALA A 1 73 ? 2.722 -0.934 -10.405 1.00 89.88 73 ALA A CA 1
ATOM 559 C C . ALA A 1 73 ? 2.212 0.077 -11.454 1.00 89.88 73 ALA A C 1
ATOM 561 O O . ALA A 1 73 ? 2.860 0.324 -12.472 1.00 89.88 73 ALA A O 1
ATOM 562 N N . SER A 1 74 ? 1.057 0.696 -11.189 1.00 88.62 74 SER A N 1
ATOM 563 C CA . SER A 1 74 ? 0.363 1.605 -12.113 1.00 88.62 74 SER A CA 1
ATOM 564 C C . SER A 1 74 ? 1.267 2.691 -12.701 1.00 88.62 74 SER A C 1
ATOM 566 O O . SER A 1 74 ? 1.272 2.878 -13.912 1.00 88.62 74 SER A O 1
ATOM 568 N N . HIS A 1 75 ? 2.094 3.354 -11.886 1.00 88.75 75 HIS A N 1
ATOM 569 C CA . HIS A 1 75 ? 3.014 4.386 -12.375 1.00 88.75 75 HIS A CA 1
ATOM 570 C C . HIS A 1 75 ? 4.038 3.855 -13.386 1.00 88.75 75 HIS A C 1
ATOM 572 O O . HIS A 1 75 ? 4.256 4.500 -14.406 1.00 88.75 75 HIS A O 1
ATOM 578 N N . SER A 1 76 ? 4.618 2.676 -13.142 1.00 91.62 76 SER A N 1
ATOM 579 C CA . SER A 1 76 ? 5.587 2.057 -14.056 1.00 91.62 76 SER A CA 1
ATOM 580 C C . SER A 1 76 ? 4.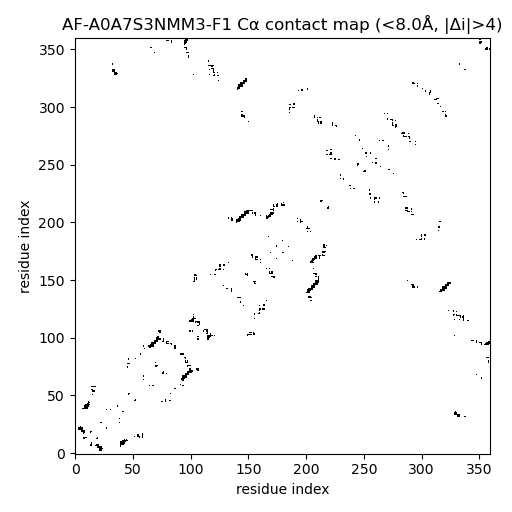937 1.649 -15.376 1.00 91.62 76 SER A C 1
ATOM 582 O O . SER A 1 76 ? 5.547 1.800 -16.430 1.00 91.62 76 SER A O 1
ATOM 584 N N . LEU A 1 77 ? 3.686 1.182 -15.335 1.00 92.44 77 LEU A N 1
ATOM 585 C CA . LEU A 1 77 ? 2.929 0.859 -16.546 1.00 92.44 77 LEU A CA 1
ATOM 586 C C . LEU A 1 77 ? 2.519 2.115 -17.325 1.00 92.44 77 LEU A C 1
ATOM 588 O O . LEU A 1 77 ? 2.584 2.118 -18.551 1.00 92.44 77 LEU A O 1
ATOM 592 N N . SER A 1 78 ? 2.159 3.204 -16.639 1.00 92.56 78 SER A N 1
ATOM 593 C CA . SER A 1 78 ? 1.945 4.503 -17.292 1.00 92.56 78 SER A CA 1
ATOM 594 C C . SER A 1 78 ? 3.226 5.021 -17.946 1.00 92.56 78 SER A C 1
ATOM 596 O O . SER A 1 78 ? 3.180 5.557 -19.047 1.00 92.56 78 SER A O 1
ATOM 598 N N . ASP A 1 79 ? 4.377 4.838 -17.297 1.00 92.94 79 ASP A N 1
ATOM 599 C CA . ASP A 1 79 ? 5.673 5.214 -17.862 1.00 92.94 79 ASP A CA 1
ATOM 600 C C . ASP A 1 79 ? 6.019 4.366 -19.093 1.00 92.94 79 ASP A C 1
ATOM 602 O O . ASP A 1 79 ? 6.504 4.905 -20.084 1.00 92.94 79 ASP A O 1
ATOM 606 N N . ALA A 1 80 ? 5.705 3.067 -19.074 1.00 94.44 80 ALA A N 1
ATOM 607 C CA . ALA A 1 80 ? 5.865 2.184 -20.229 1.00 94.44 80 ALA A CA 1
ATOM 608 C C . ALA A 1 80 ? 4.994 2.624 -21.420 1.00 94.44 80 ALA A C 1
ATOM 610 O O . ALA A 1 80 ? 5.466 2.649 -22.559 1.00 94.44 80 ALA A O 1
ATOM 611 N N . ALA A 1 81 ? 3.742 3.013 -21.160 1.00 94.38 81 ALA A N 1
ATOM 612 C CA . ALA A 1 81 ? 2.844 3.541 -22.185 1.00 94.38 81 ALA A CA 1
ATOM 613 C C . ALA A 1 81 ? 3.389 4.849 -22.784 1.00 94.38 81 ALA A C 1
ATOM 615 O O . ALA A 1 81 ? 3.564 4.939 -23.995 1.00 94.38 81 ALA A O 1
ATOM 616 N N . HIS A 1 82 ? 3.770 5.817 -21.946 1.00 93.62 82 HIS A N 1
ATOM 617 C CA . HIS A 1 82 ? 4.332 7.084 -22.425 1.00 93.62 82 HIS A CA 1
ATOM 618 C C . HIS A 1 82 ? 5.640 6.902 -23.207 1.00 93.62 82 HIS A C 1
ATOM 620 O O . HIS A 1 82 ? 5.833 7.538 -24.240 1.00 93.62 82 HIS A O 1
ATOM 626 N N . LEU A 1 83 ? 6.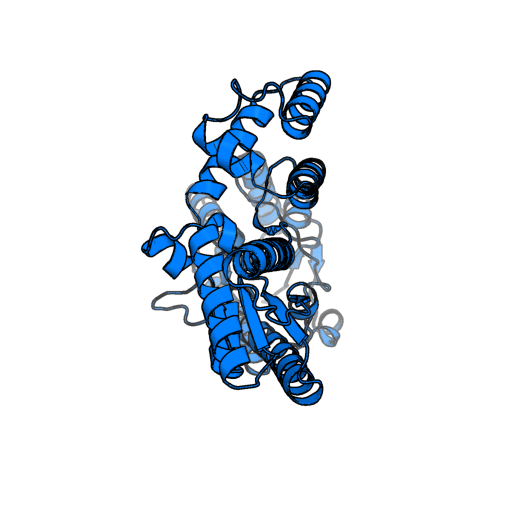543 6.028 -22.746 1.00 94.38 83 LEU A N 1
ATOM 627 C CA . LEU A 1 83 ? 7.765 5.716 -23.491 1.00 94.38 83 LEU A CA 1
ATOM 628 C C . LEU A 1 83 ? 7.464 5.071 -24.843 1.00 94.38 83 LEU A C 1
ATOM 630 O O . LEU A 1 83 ? 8.172 5.350 -25.807 1.00 94.38 83 LEU A O 1
ATOM 634 N N . THR A 1 84 ? 6.422 4.239 -24.928 1.00 96.00 84 THR A N 1
ATOM 635 C CA . THR A 1 84 ? 5.998 3.637 -26.198 1.00 96.00 84 THR A CA 1
ATOM 636 C C . THR A 1 84 ? 5.640 4.713 -27.215 1.00 96.00 84 THR A C 1
ATOM 638 O O . THR A 1 84 ? 6.171 4.684 -28.324 1.00 96.00 84 THR A O 1
ATOM 641 N N . ASP A 1 85 ? 4.795 5.673 -26.836 1.00 94.62 85 ASP A N 1
ATOM 642 C CA . ASP A 1 85 ? 4.366 6.750 -27.734 1.00 94.62 85 ASP A CA 1
ATOM 643 C C . ASP A 1 85 ? 5.570 7.556 -28.237 1.00 94.62 85 ASP A C 1
ATOM 645 O O . ASP A 1 85 ? 5.753 7.733 -29.442 1.00 94.62 85 ASP A O 1
ATOM 649 N N . ILE A 1 86 ? 6.472 7.936 -27.328 1.00 93.06 86 ILE A N 1
ATOM 650 C CA . ILE A 1 86 ? 7.690 8.689 -27.660 1.00 93.06 86 ILE A CA 1
ATOM 651 C C . ILE A 1 86 ? 8.609 7.889 -28.591 1.00 93.06 86 ILE A C 1
ATOM 653 O O . ILE A 1 86 ? 9.184 8.441 -29.531 1.00 93.06 86 ILE A O 1
ATOM 657 N N . PHE A 1 87 ? 8.782 6.590 -28.337 1.00 94.75 87 PHE A N 1
ATOM 658 C CA . PHE A 1 87 ? 9.656 5.739 -29.143 1.00 94.75 87 PHE A CA 1
ATOM 659 C C . PHE A 1 87 ? 9.088 5.547 -30.550 1.00 94.75 87 PHE A C 1
ATOM 661 O O . PHE A 1 87 ? 9.855 5.539 -31.512 1.00 94.75 87 PHE A O 1
ATOM 668 N N . LEU A 1 88 ? 7.763 5.465 -30.691 1.00 94.56 88 LEU A N 1
ATOM 669 C CA . LEU A 1 88 ? 7.099 5.428 -31.992 1.00 94.56 88 LEU A CA 1
ATOM 670 C C . LEU A 1 88 ? 7.243 6.759 -32.741 1.00 94.56 88 LEU A C 1
ATOM 672 O O . LEU A 1 88 ? 7.623 6.753 -33.911 1.00 94.56 88 LEU A O 1
ATOM 676 N N . GLU A 1 89 ? 7.012 7.894 -32.075 1.00 94.44 89 GLU A N 1
ATOM 677 C CA . GLU A 1 89 ? 7.156 9.230 -32.671 1.00 94.44 89 GLU A CA 1
ATOM 678 C C . GLU A 1 89 ? 8.585 9.508 -33.153 1.00 94.44 89 GLU A C 1
ATOM 680 O O . GLU A 1 89 ? 8.790 10.033 -34.250 1.00 94.44 89 GLU A O 1
ATOM 685 N N . LYS A 1 90 ? 9.588 9.123 -32.355 1.00 92.88 90 LYS A N 1
ATOM 686 C CA . LYS A 1 90 ? 11.012 9.293 -32.682 1.00 92.88 90 LYS A CA 1
ATOM 687 C C . LYS A 1 90 ? 11.595 8.149 -33.524 1.00 92.88 90 LYS A C 1
ATOM 689 O O . LYS A 1 90 ? 12.789 8.166 -33.814 1.00 92.88 90 LYS A O 1
ATOM 694 N N . ASN A 1 91 ? 10.770 7.182 -33.937 1.00 92.06 91 ASN A N 1
ATOM 695 C CA . ASN A 1 91 ? 11.154 6.015 -34.738 1.00 92.06 91 ASN A CA 1
ATOM 696 C C . ASN A 1 91 ? 12.338 5.218 -34.147 1.00 92.06 91 ASN A C 1
ATOM 698 O O . ASN A 1 91 ? 13.274 4.824 -34.847 1.00 92.06 91 ASN A O 1
ATOM 702 N N . ILE A 1 92 ? 12.297 5.005 -32.834 1.00 93.62 92 ILE A N 1
ATOM 703 C CA . ILE A 1 92 ? 13.264 4.211 -32.077 1.00 93.62 92 ILE A CA 1
ATOM 704 C C . ILE A 1 92 ? 12.940 2.722 -32.243 1.00 93.62 92 ILE A C 1
ATOM 706 O O . ILE A 1 92 ? 11.783 2.305 -32.184 1.00 93.62 92 ILE A O 1
ATOM 710 N N . GLN A 1 93 ? 13.971 1.898 -32.440 1.00 93.38 93 GLN A N 1
ATOM 711 C CA . GLN A 1 93 ? 13.806 0.457 -32.666 1.00 93.38 93 GLN A CA 1
ATOM 712 C C . GLN A 1 93 ? 13.298 -0.294 -31.423 1.00 93.38 93 GLN A C 1
ATOM 714 O O . GLN A 1 93 ? 12.553 -1.269 -31.562 1.00 93.38 93 GLN A O 1
ATOM 719 N N . THR A 1 94 ? 13.705 0.148 -30.233 1.00 96.81 94 THR A N 1
ATOM 720 C CA . THR A 1 94 ? 13.408 -0.485 -28.946 1.00 96.81 94 THR A CA 1
ATOM 721 C C . THR A 1 94 ? 11.908 -0.664 -28.731 1.00 96.81 94 THR A C 1
ATOM 723 O O . THR A 1 94 ? 11.143 0.296 -28.787 1.00 96.81 94 THR A O 1
ATOM 726 N N . LYS A 1 95 ? 11.480 -1.891 -28.432 1.00 97.44 95 LYS A N 1
ATOM 727 C CA . LYS A 1 95 ? 10.094 -2.202 -28.054 1.00 97.44 95 LYS A CA 1
ATOM 728 C C . LYS A 1 95 ? 9.889 -2.079 -26.552 1.00 97.44 95 LYS A C 1
ATOM 730 O O . LYS A 1 95 ? 10.742 -2.512 -25.793 1.00 97.44 95 LYS A O 1
ATOM 735 N N . VAL A 1 96 ? 8.770 -1.522 -26.109 1.00 97.62 96 VAL A N 1
ATOM 736 C CA . VAL A 1 96 ? 8.475 -1.328 -24.684 1.00 97.62 96 VAL A CA 1
ATOM 737 C C . VAL A 1 96 ? 7.335 -2.251 -24.261 1.00 97.62 96 VAL A C 1
ATOM 739 O O . VAL A 1 96 ? 6.283 -2.274 -24.901 1.00 97.62 96 VAL A O 1
ATOM 742 N N . VAL A 1 97 ? 7.544 -3.012 -23.186 1.00 97.88 97 VAL A N 1
ATOM 743 C CA . VAL A 1 97 ? 6.547 -3.920 -22.597 1.00 97.88 97 VAL A CA 1
ATOM 744 C C . VAL A 1 97 ? 6.466 -3.684 -21.089 1.00 97.88 97 VAL A C 1
ATOM 746 O O . VAL A 1 97 ? 7.489 -3.576 -20.412 1.00 97.88 97 VAL A O 1
ATOM 749 N N . GLY A 1 98 ? 5.252 -3.588 -20.556 1.00 96.25 98 GLY A N 1
ATOM 750 C CA . GLY A 1 98 ? 4.994 -3.521 -19.120 1.00 96.25 98 GLY A CA 1
ATOM 751 C C . GLY A 1 98 ? 4.776 -4.910 -18.520 1.00 96.25 98 GLY A C 1
ATOM 752 O O . GLY A 1 98 ? 4.262 -5.796 -19.187 1.00 96.25 98 GLY A O 1
ATOM 753 N N . VAL A 1 99 ? 5.152 -5.105 -17.257 1.00 96.19 99 VAL A N 1
ATOM 754 C CA . VAL A 1 99 ? 4.796 -6.300 -16.477 1.00 96.19 99 VAL A CA 1
ATOM 755 C C . VAL A 1 99 ? 4.134 -5.860 -15.170 1.00 96.19 99 VAL A C 1
ATOM 757 O O . VAL A 1 99 ? 4.783 -5.177 -14.364 1.00 96.19 99 VAL A O 1
ATOM 760 N N . PRO A 1 100 ? 2.867 -6.245 -14.922 1.00 94.75 100 PRO A N 1
ATOM 761 C CA . PRO A 1 100 ? 2.121 -5.790 -13.758 1.00 94.75 100 PRO A CA 1
ATOM 762 C C . PRO A 1 100 ? 2.605 -6.499 -12.485 1.00 94.75 100 PRO A C 1
ATOM 764 O O . PRO A 1 100 ? 2.363 -7.687 -12.256 1.00 94.75 100 PRO A O 1
ATOM 767 N N . SER A 1 101 ? 3.274 -5.737 -11.622 1.00 93.25 101 SER A N 1
ATOM 768 C CA . SER A 1 101 ? 3.832 -6.207 -10.352 1.00 93.25 101 SER A CA 1
ATOM 769 C C . SER A 1 101 ? 3.486 -5.237 -9.228 1.00 93.25 101 SER A C 1
ATOM 771 O O . SER A 1 101 ? 3.969 -4.105 -9.163 1.00 93.25 101 SER A O 1
ATOM 773 N N . THR A 1 102 ? 2.589 -5.673 -8.350 1.00 91.69 102 THR A N 1
ATOM 774 C CA . THR A 1 102 ? 2.099 -4.895 -7.212 1.00 91.69 102 THR A CA 1
ATOM 775 C C . THR A 1 102 ? 1.403 -5.825 -6.233 1.00 91.69 102 THR A C 1
ATOM 777 O O . THR A 1 102 ? 0.673 -6.735 -6.622 1.00 91.69 102 THR A O 1
ATOM 780 N N . ILE A 1 103 ? 1.587 -5.559 -4.944 1.00 91.06 103 ILE A N 1
ATOM 781 C CA . ILE A 1 103 ? 0.901 -6.299 -3.881 1.00 91.06 103 ILE A CA 1
ATOM 782 C C . ILE A 1 103 ? -0.509 -5.771 -3.614 1.00 91.06 103 ILE A C 1
ATOM 784 O O . ILE A 1 103 ? -1.219 -6.353 -2.811 1.00 91.06 103 ILE A O 1
ATOM 788 N N . PHE A 1 104 ? -0.909 -4.660 -4.237 1.00 88.31 104 PHE A N 1
ATOM 789 C CA . PHE A 1 104 ? -2.217 -4.041 -4.005 1.00 88.31 104 PHE A CA 1
ATOM 790 C C . PHE A 1 104 ? -3.335 -4.681 -4.836 1.00 88.31 104 PHE A C 1
ATOM 792 O O . PHE A 1 104 ? -4.504 -4.432 -4.567 1.00 88.31 104 PHE A O 1
ATOM 799 N N . GLY A 1 105 ? -2.993 -5.475 -5.859 1.00 83.94 105 GLY A N 1
ATOM 800 C CA . GLY A 1 105 ? -3.973 -6.047 -6.791 1.00 83.94 105 GLY A CA 1
ATOM 801 C C . GLY A 1 105 ? -4.694 -4.996 -7.643 1.00 83.94 105 GLY A C 1
ATOM 802 O O . GLY A 1 105 ? -5.714 -5.289 -8.251 1.00 83.94 105 GLY A O 1
ATOM 803 N N . ASN A 1 106 ? -4.187 -3.760 -7.680 1.00 84.31 106 ASN A N 1
ATOM 804 C CA . ASN A 1 106 ? -4.887 -2.607 -8.249 1.00 84.31 106 ASN A CA 1
ATOM 805 C C . ASN A 1 106 ? -4.750 -2.453 -9.768 1.00 84.31 106 ASN A C 1
ATOM 807 O O . ASN A 1 106 ? -5.341 -1.549 -10.353 1.00 84.31 106 ASN A O 1
ATOM 811 N N . ILE A 1 107 ? -3.973 -3.320 -10.413 1.00 87.38 107 ILE A N 1
ATOM 812 C CA . ILE A 1 107 ? -3.925 -3.415 -11.869 1.00 87.38 107 ILE A CA 1
ATOM 813 C C . ILE A 1 107 ? -4.731 -4.649 -12.249 1.00 87.38 107 ILE A C 1
ATOM 815 O O . ILE A 1 107 ? -4.215 -5.764 -12.259 1.00 87.38 107 ILE A O 1
ATOM 819 N N . CYS A 1 108 ? -6.009 -4.434 -12.532 1.00 80.94 108 CYS A N 1
ATOM 820 C CA . CYS A 1 108 ? -6.918 -5.477 -12.974 1.00 80.94 108 CYS A CA 1
ATOM 821 C C . CYS A 1 108 ? -7.716 -5.006 -14.192 1.00 80.94 108 CYS A C 1
ATOM 823 O O . CYS A 1 108 ? -7.921 -3.813 -14.424 1.00 80.94 108 CYS A O 1
ATOM 825 N N . GLY A 1 109 ? -8.153 -5.957 -15.006 1.00 80.50 109 GLY A N 1
ATOM 826 C CA . GLY A 1 109 ? -8.975 -5.697 -16.176 1.00 80.50 109 GLY A CA 1
ATOM 827 C C . GLY A 1 109 ? -9.459 -6.999 -16.791 1.00 80.50 109 GLY A C 1
ATOM 828 O O . GLY A 1 109 ? -9.157 -8.082 -16.305 1.00 80.50 109 GLY A O 1
ATOM 829 N N . LYS A 1 110 ? -10.177 -6.913 -17.914 1.00 87.25 110 LYS A N 1
ATOM 830 C CA . LYS A 1 110 ? -10.709 -8.104 -18.600 1.00 87.25 110 LYS A CA 1
ATOM 831 C C . LYS A 1 110 ? -9.631 -9.144 -18.955 1.00 87.25 110 LYS A C 1
ATOM 833 O O . LYS A 1 110 ? -9.948 -10.320 -19.075 1.00 87.25 110 LYS A O 1
ATOM 838 N N . TYR A 1 111 ? -8.394 -8.696 -19.162 1.00 87.56 111 TYR A N 1
ATOM 839 C CA . TYR A 1 111 ? -7.277 -9.531 -19.611 1.00 87.56 111 TYR A CA 1
ATOM 840 C C . TYR A 1 111 ? -6.177 -9.710 -18.556 1.00 87.56 111 TYR A C 1
ATOM 842 O O . TYR A 1 111 ? -5.304 -10.547 -18.743 1.00 87.56 111 TYR A O 1
ATOM 850 N N . ILE A 1 112 ? -6.219 -8.942 -17.460 1.00 89.94 112 ILE A N 1
ATOM 851 C CA . ILE A 1 112 ? -5.262 -9.033 -16.353 1.00 89.94 112 ILE A CA 1
ATOM 852 C C . ILE A 1 112 ? -6.067 -9.363 -15.103 1.00 89.94 112 ILE A C 1
ATOM 854 O O . ILE A 1 112 ? -6.722 -8.494 -14.526 1.00 89.94 112 ILE A O 1
ATOM 858 N N . GLU A 1 113 ? -6.041 -10.636 -14.722 1.00 90.00 113 GLU A N 1
ATOM 859 C CA . GLU A 1 113 ? -6.805 -11.152 -13.583 1.00 90.00 113 GLU A CA 1
ATOM 860 C C . GLU A 1 113 ? -6.106 -10.876 -12.249 1.00 90.00 113 GLU A C 1
ATOM 862 O O . GLU A 1 113 ? -6.766 -10.674 -11.234 1.00 90.00 113 GLU A O 1
ATOM 867 N N . SER A 1 114 ? -4.770 -10.861 -12.246 1.00 91.75 114 SER A N 1
ATOM 868 C CA . SER A 1 114 ? -3.967 -10.637 -11.047 1.00 91.75 114 SER A CA 1
ATOM 869 C C . SER A 1 114 ? -2.603 -10.044 -11.381 1.00 91.75 114 SER A C 1
ATOM 871 O O . SER A 1 114 ? -2.080 -10.170 -12.494 1.00 91.75 114 SER A O 1
ATOM 873 N N . THR A 1 115 ? -1.995 -9.441 -10.367 1.00 93.75 115 THR A N 1
ATOM 874 C CA . THR A 1 115 ? -0.630 -8.925 -10.399 1.00 93.75 115 THR A CA 1
ATOM 875 C C . THR A 1 115 ? 0.318 -9.803 -9.607 1.00 93.75 115 THR A C 1
ATOM 877 O O . THR A 1 115 ? -0.078 -10.444 -8.631 1.00 93.75 115 THR A O 1
ATOM 880 N N . VAL A 1 116 ? 1.592 -9.786 -10.001 1.00 95.19 116 VAL A N 1
ATOM 881 C CA . VAL A 1 116 ? 2.642 -10.482 -9.254 1.00 95.19 116 VAL A CA 1
ATOM 882 C C . VAL A 1 116 ? 2.770 -9.867 -7.860 1.00 95.19 116 VAL A C 1
ATOM 884 O O . VAL A 1 116 ? 2.957 -8.655 -7.719 1.00 95.19 116 VAL A O 1
ATOM 887 N N . GLY A 1 117 ? 2.683 -10.719 -6.840 1.00 94.06 117 GLY A N 1
ATOM 888 C CA . GLY A 1 117 ? 2.891 -10.400 -5.429 1.00 94.06 117 GLY A CA 1
ATOM 889 C C . GLY A 1 117 ? 1.609 -10.262 -4.605 1.00 94.06 117 GLY A C 1
ATOM 890 O O . GLY A 1 117 ? 1.692 -10.285 -3.375 1.00 94.06 117 GLY A O 1
ATOM 891 N N . PHE A 1 118 ? 0.436 -10.122 -5.236 1.00 94.56 118 PHE A N 1
ATOM 892 C CA . PHE A 1 118 ? -0.835 -9.982 -4.513 1.00 94.56 118 PHE A CA 1
ATOM 893 C C . PHE A 1 118 ? -1.182 -11.249 -3.714 1.00 94.56 118 PHE A C 1
ATOM 895 O O . PHE A 1 118 ? -1.494 -11.149 -2.528 1.00 94.56 118 PHE A O 1
ATOM 902 N N . ASP A 1 119 ? -1.056 -12.435 -4.322 1.00 95.81 119 ASP A N 1
ATOM 903 C CA . ASP A 1 119 ? -1.362 -13.722 -3.674 1.00 95.81 119 ASP A CA 1
ATOM 904 C C . ASP A 1 119 ? -0.420 -14.016 -2.496 1.00 95.81 119 ASP A C 1
ATOM 906 O O . ASP A 1 119 ? -0.855 -14.430 -1.420 1.00 95.81 119 ASP A O 1
ATOM 910 N N . THR A 1 120 ? 0.878 -13.759 -2.662 1.00 96.19 120 THR A N 1
ATOM 911 C CA . THR A 1 120 ? 1.861 -13.915 -1.582 1.00 96.19 120 THR A CA 1
ATOM 912 C C . THR A 1 120 ? 1.544 -12.988 -0.411 1.00 96.19 120 THR A C 1
ATOM 914 O O . THR A 1 120 ? 1.526 -13.424 0.744 1.00 96.19 120 THR A O 1
ATOM 917 N N . ALA A 1 121 ? 1.280 -11.708 -0.694 1.00 95.06 121 ALA A N 1
ATOM 918 C CA . ALA A 1 121 ? 0.994 -10.724 0.341 1.00 95.06 121 ALA A CA 1
ATOM 919 C C . ALA A 1 121 ? -0.304 -11.051 1.092 1.00 95.06 121 ALA A C 1
ATOM 921 O O . ALA A 1 121 ? -0.318 -11.015 2.325 1.00 95.06 121 ALA A O 1
ATOM 922 N N . SER A 1 122 ? -1.372 -11.415 0.374 1.00 95.19 122 SER A N 1
ATOM 923 C CA . SER A 1 122 ? -2.663 -11.742 0.982 1.00 95.19 122 SER A CA 1
ATOM 924 C C . SER A 1 122 ? -2.581 -12.974 1.884 1.00 95.19 122 SER A C 1
ATOM 926 O O . SER A 1 122 ? -3.090 -12.938 3.005 1.00 95.19 122 SER A O 1
ATOM 928 N N . LYS A 1 123 ? -1.866 -14.028 1.467 1.00 96.44 123 LYS A N 1
ATOM 929 C CA . LYS A 1 123 ? -1.642 -15.233 2.285 1.00 96.44 123 LYS A CA 1
ATOM 930 C C . LYS A 1 123 ? -0.882 -14.928 3.568 1.00 96.44 123 LYS A C 1
ATOM 932 O O . LYS A 1 123 ? -1.297 -15.367 4.642 1.00 96.44 123 LYS A O 1
ATOM 937 N N . LEU A 1 124 ? 0.204 -14.156 3.483 1.00 96.31 124 LEU A N 1
ATOM 938 C CA . LEU A 1 124 ? 0.979 -13.786 4.667 1.00 96.31 124 LEU A CA 1
ATOM 939 C C . LEU A 1 124 ? 0.133 -12.974 5.652 1.00 96.31 124 LEU A C 1
ATOM 941 O O . LEU A 1 124 ? 0.104 -13.287 6.843 1.00 96.31 124 LEU A O 1
ATOM 945 N N . TYR A 1 125 ? -0.540 -11.920 5.182 1.00 96.69 125 TYR A N 1
ATOM 946 C CA . TYR A 1 125 ? -1.337 -11.077 6.071 1.00 96.69 125 TYR A CA 1
ATOM 947 C C . TYR A 1 125 ? -2.492 -11.857 6.688 1.00 96.69 125 TYR A C 1
ATOM 949 O O . TYR A 1 125 ? -2.701 -11.747 7.894 1.00 96.69 125 TYR A O 1
ATOM 957 N N . SER A 1 126 ? -3.164 -12.710 5.915 1.00 97.50 126 SER A N 1
ATOM 958 C CA . SER A 1 126 ? -4.212 -13.597 6.424 1.00 97.50 126 SER A CA 1
ATOM 959 C C . SER A 1 126 ? -3.686 -14.541 7.504 1.00 97.50 126 SER A C 1
ATOM 961 O O . SER A 1 126 ? -4.327 -14.710 8.538 1.00 97.50 126 SER A O 1
ATOM 963 N N . GLN A 1 127 ? -2.482 -15.093 7.335 1.00 97.31 127 GLN A N 1
ATOM 964 C CA . GLN A 1 127 ? -1.855 -15.925 8.361 1.00 97.31 127 GLN A CA 1
ATOM 965 C C . GLN A 1 127 ? -1.584 -15.138 9.655 1.00 97.31 127 GLN A C 1
ATOM 967 O O . GLN A 1 127 ? -1.902 -15.611 10.746 1.00 97.31 127 GLN A O 1
ATOM 972 N N . LEU A 1 128 ? -1.028 -13.926 9.554 1.00 97.25 128 LEU A N 1
ATOM 973 C CA . LEU A 1 128 ? -0.765 -13.076 10.722 1.00 97.25 128 LEU A CA 1
ATOM 974 C C . LEU A 1 128 ? -2.062 -12.655 11.428 1.00 97.25 128 LEU A C 1
ATOM 976 O O . LEU A 1 128 ? -2.142 -12.717 12.654 1.00 97.25 128 LEU A O 1
ATOM 980 N N . ILE A 1 129 ? -3.081 -12.271 10.659 1.00 98.06 129 ILE A N 1
ATOM 981 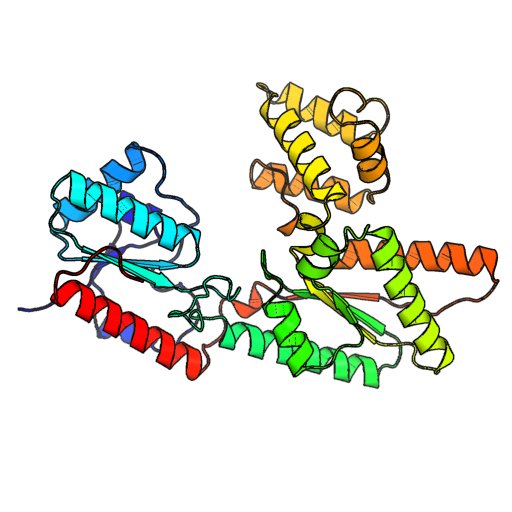C CA . ILE A 1 129 ? -4.405 -11.898 11.167 1.00 98.06 129 ILE A CA 1
ATOM 982 C C . ILE A 1 129 ? -5.061 -13.092 11.864 1.00 98.06 129 ILE A C 1
ATOM 984 O O . ILE A 1 129 ? -5.524 -12.950 12.993 1.00 98.06 129 ILE A O 1
ATOM 988 N N . GLY A 1 130 ? -5.046 -14.278 11.250 1.00 98.12 130 GLY A N 1
ATOM 989 C CA . GLY A 1 130 ? -5.592 -15.502 11.839 1.00 98.12 130 GLY A CA 1
ATOM 990 C C . GLY A 1 130 ? -4.909 -15.889 13.156 1.00 98.12 130 GLY A C 1
ATOM 991 O O . GLY A 1 130 ? -5.582 -16.268 14.120 1.00 98.12 130 GLY A O 1
ATOM 992 N N . ASN A 1 131 ? -3.585 -15.714 13.246 1.00 97.88 131 ASN A N 1
ATOM 993 C CA . ASN A 1 131 ? -2.839 -15.923 14.490 1.00 97.88 131 ASN A CA 1
ATOM 994 C C . ASN A 1 131 ? -3.298 -14.954 15.591 1.00 97.88 131 ASN A C 1
ATOM 996 O O . ASN A 1 131 ? -3.561 -15.380 16.715 1.00 97.88 131 ASN A O 1
ATOM 1000 N N . ILE A 1 132 ? -3.454 -13.667 15.266 1.00 97.56 132 ILE A N 1
ATOM 1001 C CA . ILE A 1 132 ? -3.955 -12.656 16.208 1.00 97.56 132 ILE A CA 1
ATOM 1002 C C . ILE A 1 132 ? -5.399 -12.940 16.620 1.00 97.56 132 ILE A C 1
ATOM 1004 O O . ILE A 1 132 ? -5.741 -12.798 17.788 1.00 97.56 132 ILE A O 1
ATOM 1008 N N . MET A 1 133 ? -6.256 -13.368 15.694 1.00 97.44 133 MET A N 1
ATOM 1009 C CA . MET A 1 133 ? -7.637 -13.742 16.006 1.00 97.44 133 MET A CA 1
ATOM 1010 C C . MET A 1 133 ? -7.706 -14.913 16.988 1.00 97.44 133 MET A C 1
ATOM 1012 O O . MET A 1 133 ? -8.506 -14.890 17.925 1.00 97.44 133 MET A O 1
ATOM 1016 N N . THR A 1 134 ? -6.839 -15.909 16.804 1.00 96.88 134 THR A N 1
ATOM 1017 C CA . THR A 1 134 ? -6.718 -17.053 17.717 1.00 96.88 134 THR A CA 1
ATOM 1018 C C . THR A 1 134 ? -6.238 -16.607 19.099 1.00 96.88 134 THR A C 1
ATOM 1020 O O . THR A 1 134 ? -6.789 -17.039 20.114 1.00 96.88 134 THR A O 1
ATOM 1023 N N . ASP A 1 135 ? -5.263 -15.697 19.159 1.00 95.19 135 ASP A N 1
ATOM 1024 C CA . ASP A 1 135 ? -4.799 -15.107 20.417 1.00 95.19 135 ASP A CA 1
ATOM 1025 C C . ASP A 1 135 ? -5.901 -14.284 21.109 1.00 95.19 135 ASP A C 1
ATOM 1027 O O . ASP A 1 135 ? -6.154 -14.463 22.300 1.00 95.19 135 ASP A O 1
ATOM 1031 N N . ALA A 1 136 ? -6.647 -13.468 20.358 1.00 95.00 136 ALA A N 1
ATOM 1032 C CA . ALA A 1 136 ? -7.775 -12.691 20.871 1.00 95.00 136 ALA A CA 1
ATOM 1033 C C . ALA A 1 136 ? -8.837 -13.584 21.523 1.00 95.00 136 ALA A C 1
ATOM 1035 O O . ALA A 1 136 ? -9.301 -13.287 22.626 1.00 95.00 136 ALA A O 1
ATOM 1036 N N . ALA A 1 137 ? -9.177 -14.697 20.867 1.00 94.12 137 ALA A N 1
ATOM 1037 C CA . ALA A 1 137 ? -10.107 -15.694 21.387 1.00 94.12 137 ALA A CA 1
ATOM 1038 C C . ALA A 1 137 ? -9.555 -16.470 22.593 1.00 94.12 137 ALA A C 1
ATOM 1040 O O . ALA A 1 137 ? -10.336 -16.960 23.403 1.00 94.12 137 ALA A O 1
ATOM 1041 N N . SER A 1 138 ? -8.232 -16.562 22.736 1.00 94.06 138 SER A N 1
ATOM 1042 C CA . SER A 1 138 ? -7.579 -17.229 23.868 1.00 94.06 138 SER A CA 1
ATOM 1043 C C . SER A 1 138 ? -7.479 -16.315 25.093 1.00 94.06 138 SER A C 1
ATOM 1045 O O . SER A 1 138 ? -7.696 -16.757 26.219 1.00 94.06 138 SER A O 1
ATOM 1047 N N . ALA A 1 139 ? -7.163 -15.033 24.888 1.00 92.12 139 ALA A N 1
ATOM 1048 C CA . ALA A 1 139 ? -7.003 -14.052 25.958 1.00 92.12 139 ALA A CA 1
ATOM 1049 C C . ALA A 1 139 ? -8.333 -13.438 26.432 1.00 92.12 139 ALA A C 1
ATOM 1051 O O . ALA A 1 139 ? -8.410 -12.992 27.577 1.00 92.12 139 ALA A O 1
ATOM 1052 N N . VAL A 1 140 ? -9.349 -13.385 25.555 1.00 92.19 140 VAL A N 1
ATOM 1053 C CA . VAL A 1 140 ? -10.725 -12.913 25.828 1.00 92.19 140 VAL A CA 1
ATOM 1054 C C . VAL A 1 140 ? -10.762 -11.521 26.482 1.00 92.19 140 VAL A C 1
ATOM 1056 O O . VAL A 1 140 ? -11.536 -11.258 27.397 1.00 92.19 140 VAL A O 1
ATOM 1059 N N . LYS A 1 141 ? -9.873 -10.617 26.054 1.00 93.56 141 LYS A N 1
ATOM 1060 C CA . LYS A 1 141 ? -9.774 -9.264 26.638 1.00 93.56 141 LYS A CA 1
ATOM 1061 C C . LYS A 1 141 ? -9.322 -8.155 25.690 1.00 93.56 141 LYS A C 1
ATOM 1063 O O . LYS A 1 141 ? -9.416 -6.983 26.049 1.00 93.56 141 LYS A O 1
ATOM 1068 N N . TYR A 1 142 ? -8.756 -8.505 24.534 1.00 97.12 142 TYR A N 1
ATOM 1069 C CA . TYR A 1 142 ? -8.120 -7.547 23.631 1.00 97.12 142 TYR A CA 1
ATOM 1070 C C . TYR A 1 142 ? -8.956 -7.293 22.382 1.00 97.12 142 TYR A C 1
ATOM 1072 O O . TYR A 1 142 ? -9.518 -8.214 21.787 1.00 97.12 142 TYR A O 1
ATOM 1080 N N . TRP A 1 143 ? -8.966 -6.033 21.958 1.00 98.31 143 TRP A N 1
ATOM 1081 C CA . TRP A 1 143 ? -9.484 -5.607 20.666 1.00 98.31 143 TRP A CA 1
ATOM 1082 C C . TRP A 1 143 ? -8.322 -5.258 19.743 1.00 98.31 143 TRP A C 1
ATOM 1084 O O . TRP A 1 143 ? -7.638 -4.259 19.950 1.00 98.31 143 TRP A O 1
ATOM 1094 N N . TYR A 1 144 ? -8.082 -6.081 18.727 1.00 98.44 144 TYR A N 1
ATOM 1095 C CA . TYR A 1 144 ? -6.979 -5.883 17.793 1.00 98.44 144 TYR A CA 1
ATOM 1096 C C . TYR A 1 144 ? -7.427 -5.057 16.589 1.00 98.44 144 TYR A C 1
ATOM 1098 O O . TYR A 1 144 ? -8.249 -5.506 15.789 1.00 98.44 144 TYR A O 1
ATOM 1106 N N . LEU A 1 145 ? -6.865 -3.860 16.444 1.00 98.56 145 LEU A N 1
ATOM 1107 C CA . LEU A 1 145 ? -7.061 -2.989 15.290 1.00 98.56 145 LEU A CA 1
ATOM 1108 C C . LEU A 1 145 ? -5.851 -3.146 14.367 1.00 98.56 145 LEU A C 1
ATOM 1110 O O . LEU A 1 145 ? -4.739 -2.726 14.694 1.00 98.56 145 LEU A O 1
ATOM 1114 N N . MET A 1 146 ? -6.060 -3.789 13.225 1.00 97.88 146 MET A N 1
ATOM 1115 C CA . MET A 1 146 ? -5.000 -4.169 12.297 1.00 97.88 146 MET A CA 1
ATOM 1116 C C . MET A 1 146 ? -5.126 -3.343 11.022 1.00 97.88 146 MET A C 1
ATOM 1118 O O . MET A 1 146 ? -6.050 -3.543 10.232 1.00 97.88 146 MET A O 1
ATOM 1122 N N . ARG A 1 147 ? -4.192 -2.410 10.818 1.00 96.31 147 ARG A N 1
ATOM 1123 C CA . ARG A 1 147 ? -4.095 -1.653 9.570 1.00 96.31 147 ARG A CA 1
ATOM 1124 C C . ARG A 1 147 ? -3.352 -2.466 8.519 1.00 96.31 147 ARG A C 1
ATOM 1126 O O . ARG A 1 147 ? -2.231 -2.902 8.776 1.00 96.31 147 ARG A O 1
ATOM 1133 N N . LEU A 1 148 ? -3.945 -2.632 7.342 1.00 94.06 148 LEU A N 1
ATOM 1134 C CA . LEU A 1 148 ? -3.316 -3.267 6.189 1.00 94.06 148 LEU A CA 1
ATOM 1135 C C . LEU A 1 148 ? -2.893 -2.220 5.174 1.00 94.06 148 LEU A C 1
ATOM 1137 O O . LEU A 1 148 ? -3.644 -1.305 4.847 1.00 94.06 148 LEU A O 1
ATOM 1141 N N . MET A 1 149 ? -1.689 -2.395 4.656 1.00 88.69 149 MET A N 1
ATOM 1142 C CA . MET A 1 149 ? -1.166 -1.599 3.567 1.00 88.69 149 MET A CA 1
ATOM 1143 C C . MET A 1 149 ? -1.798 -2.049 2.251 1.00 88.69 149 MET A C 1
ATOM 1145 O O . MET A 1 149 ? -1.513 -3.148 1.785 1.00 88.69 149 MET A O 1
ATOM 1149 N N . GLY A 1 150 ? -2.632 -1.205 1.660 1.00 77.06 150 GLY A N 1
ATOM 1150 C CA . GLY A 1 150 ? -3.337 -1.461 0.404 1.00 77.06 150 GLY A CA 1
ATOM 1151 C C . GLY A 1 150 ? -3.263 -0.289 -0.571 1.00 77.06 150 GLY A C 1
ATOM 1152 O O . GLY A 1 150 ? -3.455 -0.491 -1.764 1.00 77.06 150 GLY A O 1
ATOM 1153 N N . GLY A 1 151 ? -2.919 0.910 -0.088 1.00 74.62 151 GLY A N 1
ATOM 1154 C CA . GLY A 1 151 ? -3.048 2.126 -0.875 1.00 74.62 151 GLY A CA 1
ATOM 1155 C C . GLY A 1 151 ? -4.508 2.318 -1.283 1.00 74.62 151 GLY A C 1
ATOM 1156 O O . GLY A 1 151 ? -5.395 2.375 -0.435 1.00 74.62 151 GLY A O 1
ATOM 1157 N N . ASP A 1 152 ? -4.729 2.390 -2.587 1.00 78.19 152 ASP A N 1
ATOM 1158 C CA . ASP A 1 152 ? -6.038 2.348 -3.231 1.00 78.19 152 ASP A CA 1
ATOM 1159 C C . ASP A 1 152 ? -5.964 1.246 -4.300 1.00 78.19 152 ASP A C 1
ATOM 1161 O O . ASP A 1 152 ? -5.038 1.296 -5.137 1.00 78.19 152 ASP A O 1
ATOM 1165 N N . PRO A 1 153 ? -6.830 0.210 -4.266 1.00 88.75 153 PRO A N 1
ATOM 1166 C CA . PRO A 1 153 ? -8.066 -0.018 -3.488 1.00 88.75 153 PRO A CA 1
ATOM 1167 C C . PRO A 1 153 ? -7.901 -0.909 -2.231 1.00 88.75 153 PRO A C 1
ATOM 1169 O O . PRO A 1 153 ? -6.816 -1.403 -1.918 1.00 88.75 153 PRO A O 1
ATOM 1172 N N . SER A 1 154 ? -8.999 -1.202 -1.518 1.00 94.69 154 SER A N 1
ATOM 1173 C CA . SER A 1 154 ? -9.028 -2.027 -0.288 1.00 94.69 154 SER A CA 1
ATOM 1174 C C . SER A 1 154 ? -8.912 -3.546 -0.532 1.00 94.69 154 SER A C 1
ATOM 1176 O O . SER A 1 154 ? -9.299 -4.343 0.327 1.00 94.69 154 SER A O 1
ATOM 1178 N N . HIS A 1 155 ? -8.380 -3.989 -1.677 1.00 94.44 155 HIS A N 1
ATOM 1179 C CA . HIS A 1 155 ? -8.363 -5.406 -2.075 1.00 94.44 155 HIS A CA 1
ATOM 1180 C C . HIS A 1 155 ? -7.665 -6.319 -1.062 1.00 94.44 155 HIS A C 1
ATOM 1182 O O . HIS A 1 155 ? -8.202 -7.367 -0.720 1.00 94.44 155 HIS A O 1
ATOM 1188 N N . LEU A 1 156 ? -6.510 -5.915 -0.521 1.00 94.06 156 LEU A N 1
ATOM 1189 C CA . LEU A 1 156 ? -5.803 -6.717 0.487 1.00 94.06 156 LEU A CA 1
ATOM 1190 C C . LEU A 1 156 ? -6.592 -6.857 1.793 1.00 94.06 156 LEU A C 1
ATOM 1192 O O . LEU A 1 156 ? -6.555 -7.919 2.416 1.00 94.06 156 LEU A O 1
ATOM 1196 N N . ALA A 1 157 ? -7.297 -5.803 2.214 1.00 95.81 157 ALA A N 1
ATOM 1197 C CA . ALA A 1 157 ? -8.135 -5.846 3.408 1.00 95.81 157 ALA A CA 1
ATOM 1198 C C . ALA A 1 157 ? -9.335 -6.779 3.197 1.00 95.81 157 ALA A C 1
ATOM 1200 O O . ALA A 1 157 ? -9.625 -7.597 4.070 1.00 95.81 157 ALA A O 1
ATOM 1201 N N . LEU A 1 158 ? -9.980 -6.703 2.028 1.00 96.75 158 LEU A N 1
ATOM 1202 C CA . LEU A 1 158 ? -11.098 -7.569 1.661 1.00 96.75 158 LEU A CA 1
ATOM 1203 C C . LEU A 1 158 ? -10.672 -9.039 1.556 1.00 96.75 158 LEU A C 1
ATOM 1205 O O . LEU A 1 158 ? -11.289 -9.894 2.184 1.00 96.75 158 LEU A O 1
ATOM 1209 N N . GLU A 1 159 ? -9.598 -9.327 0.822 1.00 96.56 159 GLU A N 1
ATOM 1210 C CA . GLU A 1 159 ? -9.074 -10.686 0.656 1.00 96.56 159 GLU A CA 1
ATOM 1211 C C . GLU A 1 159 ? -8.695 -11.296 2.012 1.00 96.56 159 GLU A C 1
ATOM 1213 O O . GLU A 1 159 ? -9.111 -12.406 2.348 1.00 96.56 159 GLU A O 1
ATOM 1218 N N . SER A 1 160 ? -7.996 -10.528 2.856 1.00 96.88 160 SER A N 1
ATOM 1219 C CA . SER A 1 160 ? -7.638 -10.987 4.201 1.00 96.88 160 SER A CA 1
ATOM 1220 C C . SER A 1 160 ? -8.866 -11.226 5.080 1.00 96.88 160 SER A C 1
ATOM 1222 O O . SER A 1 160 ? -8.887 -12.169 5.875 1.00 96.88 160 SER A O 1
ATOM 1224 N N . ALA A 1 161 ? -9.909 -10.402 4.945 1.00 97.88 161 ALA A N 1
ATOM 1225 C CA . ALA A 1 161 ? -11.158 -10.584 5.674 1.00 97.88 161 ALA A CA 1
ATOM 1226 C C . ALA A 1 161 ? -11.897 -11.857 5.240 1.00 97.88 161 ALA A C 1
ATOM 1228 O O . ALA A 1 161 ? -12.379 -12.591 6.100 1.00 97.88 161 ALA A O 1
ATOM 1229 N N . LEU A 1 162 ? -11.947 -12.149 3.936 1.00 98.25 162 LEU A N 1
ATOM 1230 C CA . LEU A 1 162 ? -12.576 -13.361 3.402 1.00 98.25 162 LEU A CA 1
ATOM 1231 C C . LEU A 1 162 ? -11.867 -14.638 3.873 1.00 98.25 162 LEU A C 1
ATOM 1233 O O . LEU A 1 162 ? -12.532 -15.629 4.166 1.00 98.25 162 LEU A O 1
ATOM 1237 N N . GLN A 1 163 ? -10.538 -14.608 3.996 1.00 97.88 163 GLN A N 1
ATOM 1238 C CA . GLN A 1 163 ? -9.758 -15.757 4.467 1.00 97.88 163 GLN A CA 1
ATOM 1239 C C . GLN A 1 163 ? -9.847 -15.983 5.984 1.00 97.88 163 GLN A C 1
ATOM 1241 O O . GLN A 1 163 ? -9.721 -17.119 6.437 1.00 97.88 163 GLN A O 1
ATOM 1246 N N . THR A 1 164 ? -10.032 -14.922 6.779 1.00 98.00 164 THR A N 1
ATOM 1247 C CA . THR A 1 164 ? -9.890 -15.001 8.247 1.00 98.00 164 THR A CA 1
ATOM 1248 C C . THR A 1 164 ? -11.186 -14.814 9.031 1.00 98.00 164 THR A C 1
ATOM 1250 O O . THR A 1 164 ? -11.292 -15.332 10.139 1.00 98.00 164 THR A O 1
ATOM 1253 N N . GLY A 1 165 ? -12.187 -14.124 8.480 1.00 97.56 165 GLY A N 1
ATOM 1254 C CA . GLY A 1 165 ? -13.465 -13.850 9.146 1.00 97.56 165 GLY A CA 1
ATOM 1255 C C . GLY A 1 165 ? -13.369 -12.921 10.371 1.00 97.56 165 GLY A C 1
ATOM 1256 O O . GLY A 1 165 ? -13.859 -13.299 11.441 1.00 97.56 165 GLY A O 1
ATOM 1257 N N . PRO A 1 166 ? -12.750 -11.724 10.272 1.00 97.94 166 PRO A N 1
ATOM 1258 C CA . PRO A 1 166 ? -12.632 -10.782 11.387 1.00 97.94 166 PRO A CA 1
ATOM 1259 C C . PRO A 1 166 ? -14.006 -10.263 11.840 1.00 97.94 166 PRO A C 1
ATOM 1261 O O . PRO A 1 166 ? -14.994 -10.352 11.112 1.00 97.94 166 PRO A O 1
ATOM 1264 N N . ASN A 1 167 ? -14.088 -9.669 13.037 1.00 98.19 167 ASN A N 1
ATOM 1265 C CA . ASN A 1 167 ? -15.367 -9.138 13.535 1.00 98.19 167 ASN A CA 1
ATOM 1266 C C . ASN A 1 167 ? -15.840 -7.899 12.768 1.00 98.19 167 ASN A C 1
ATOM 1268 O O . ASN A 1 167 ? -17.044 -7.679 12.662 1.00 98.19 167 ASN A O 1
ATOM 1272 N N . ALA A 1 168 ? -14.904 -7.108 12.244 1.00 98.12 168 ALA A N 1
ATOM 1273 C CA . ALA A 1 168 ? -15.182 -6.044 11.295 1.00 98.12 168 ALA A CA 1
ATOM 1274 C C . ALA A 1 168 ? -14.041 -5.897 10.288 1.00 98.12 168 ALA A C 1
ATOM 1276 O O . ALA A 1 168 ? -12.867 -6.076 10.612 1.00 98.12 168 ALA A O 1
ATOM 1277 N N . VAL A 1 169 ? -14.402 -5.492 9.078 1.00 98.00 169 VAL A N 1
ATOM 1278 C CA . VAL A 1 169 ? -13.490 -4.967 8.065 1.00 98.00 169 VAL A CA 1
ATOM 1279 C C . VAL A 1 169 ? -14.076 -3.652 7.569 1.00 98.00 169 VAL A C 1
ATOM 1281 O O . VAL A 1 169 ? -15.286 -3.546 7.372 1.00 98.00 169 VAL A O 1
ATOM 1284 N N . LEU A 1 170 ? -13.236 -2.633 7.439 1.00 97.31 170 LEU A N 1
ATOM 1285 C CA . LEU A 1 170 ? -13.606 -1.388 6.777 1.00 97.31 170 LEU A CA 1
ATOM 1286 C C . LEU A 1 170 ? -13.225 -1.481 5.298 1.00 97.31 170 LEU A C 1
ATOM 1288 O O . LEU A 1 170 ? -12.152 -1.985 4.974 1.00 97.31 170 LEU A O 1
ATOM 1292 N N . ILE A 1 171 ? -14.091 -0.987 4.417 1.00 96.69 171 ILE A N 1
ATOM 1293 C CA . ILE A 1 171 ? -13.857 -0.935 2.972 1.00 96.69 171 ILE A CA 1
ATOM 1294 C C . ILE A 1 171 ? -13.932 0.531 2.556 1.00 96.69 171 ILE A C 1
ATOM 1296 O O . ILE A 1 171 ? -14.988 1.154 2.659 1.00 96.69 171 ILE A O 1
ATOM 1300 N N . SER A 1 172 ? -12.804 1.096 2.126 1.00 94.62 172 SER A N 1
ATOM 1301 C CA . SER A 1 172 ? -12.683 2.538 1.866 1.00 94.62 172 SER A CA 1
ATOM 1302 C C . SER A 1 172 ? -13.660 3.018 0.789 1.00 94.62 172 SER A C 1
ATOM 1304 O O . SER A 1 172 ? -14.250 4.086 0.904 1.00 94.62 172 SER A O 1
ATOM 1306 N N . GLU A 1 173 ? -13.873 2.195 -0.230 1.00 94.94 173 GLU A N 1
ATOM 1307 C CA . GLU A 1 173 ? -14.735 2.435 -1.382 1.00 94.94 173 GLU A CA 1
ATOM 1308 C C . GLU A 1 173 ? -16.217 2.421 -0.996 1.00 94.94 173 GLU A C 1
ATOM 1310 O O . GLU A 1 173 ? -17.006 3.183 -1.552 1.00 94.94 173 GLU A O 1
ATOM 1315 N N . GLU A 1 174 ? -16.599 1.591 -0.021 1.00 95.50 174 GLU A N 1
ATOM 1316 C CA . GLU A 1 174 ? -17.947 1.592 0.552 1.00 95.50 174 GLU A CA 1
ATOM 1317 C C . GLU A 1 174 ? -18.182 2.873 1.354 1.00 95.50 174 GLU A C 1
ATOM 1319 O O . GLU A 1 174 ? -19.150 3.586 1.091 1.00 95.50 174 GLU A O 1
ATOM 1324 N N . SER A 1 175 ? -17.255 3.225 2.252 1.00 94.25 175 SER A N 1
ATOM 1325 C CA . SER A 1 175 ? -17.340 4.474 3.015 1.00 94.25 175 SER A CA 1
ATOM 1326 C C . SER A 1 175 ? -17.360 5.711 2.103 1.00 94.25 175 SER A C 1
ATOM 1328 O O . SER A 1 175 ? -18.113 6.644 2.372 1.00 94.25 175 SER A O 1
ATOM 1330 N N . ALA A 1 176 ? -16.599 5.719 1.000 1.00 92.81 176 ALA A N 1
ATOM 1331 C CA . ALA A 1 176 ? -16.639 6.792 0.001 1.00 92.81 176 ALA A CA 1
ATOM 1332 C C . ALA A 1 176 ? -17.988 6.867 -0.722 1.00 92.81 176 ALA A C 1
ATOM 1334 O O . ALA A 1 176 ? -18.571 7.947 -0.829 1.00 92.81 176 ALA A O 1
ATOM 1335 N N . ARG A 1 177 ? -18.499 5.725 -1.207 1.00 94.81 177 ARG A N 1
ATOM 1336 C CA . ARG A 1 177 ? -19.790 5.638 -1.908 1.00 94.81 177 ARG A CA 1
ATOM 1337 C C . ARG A 1 177 ? -20.933 6.153 -1.039 1.00 94.81 177 ARG A C 1
ATOM 1339 O O . ARG A 1 177 ? -21.806 6.862 -1.535 1.00 94.81 177 ARG A O 1
ATOM 1346 N N . ASP A 1 178 ? -20.902 5.815 0.244 1.00 94.00 178 ASP A N 1
ATOM 1347 C CA . ASP A 1 178 ? -21.966 6.144 1.189 1.00 94.00 178 ASP A CA 1
ATOM 1348 C C . ASP A 1 178 ? -21.734 7.514 1.868 1.00 94.00 178 ASP A C 1
ATOM 1350 O O . ASP A 1 178 ? -22.535 7.939 2.702 1.00 94.00 178 ASP A O 1
ATOM 1354 N N . ASN A 1 179 ? -20.660 8.228 1.488 1.00 91.50 179 ASN A N 1
ATOM 1355 C CA . ASN A 1 179 ? -20.206 9.495 2.075 1.00 91.50 179 ASN A CA 1
ATOM 1356 C C . ASN A 1 179 ? -20.157 9.434 3.615 1.00 91.50 179 ASN A C 1
ATOM 1358 O O . ASN A 1 179 ? -20.607 10.341 4.320 1.00 91.50 179 ASN A O 1
ATOM 1362 N N . GLU A 1 180 ? -19.647 8.317 4.133 1.00 92.50 180 GLU A N 1
ATOM 1363 C CA . GLU A 1 180 ? -19.587 8.025 5.558 1.00 92.50 180 GLU A CA 1
ATOM 1364 C C . GLU A 1 180 ? -18.558 8.945 6.232 1.00 92.50 180 GLU A C 1
ATOM 1366 O O . GLU A 1 180 ? -17.410 9.050 5.806 1.00 92.50 180 GLU A O 1
ATOM 1371 N N . ALA A 1 181 ? -18.943 9.616 7.316 1.00 91.81 181 ALA A N 1
ATOM 1372 C CA . ALA A 1 181 ? -18.006 10.410 8.106 1.00 91.81 181 ALA A CA 1
ATOM 1373 C C . ALA A 1 181 ? -17.278 9.529 9.136 1.00 91.81 181 ALA A C 1
ATOM 1375 O O . ALA A 1 181 ? -17.857 8.585 9.678 1.00 91.81 181 ALA A O 1
ATOM 1376 N N . LEU A 1 182 ? -16.039 9.881 9.504 1.00 92.56 182 LEU A N 1
ATOM 1377 C CA . LEU A 1 182 ? -15.270 9.123 10.503 1.00 92.56 182 LEU A CA 1
ATOM 1378 C C . LEU A 1 182 ? -16.011 8.923 11.845 1.00 92.56 182 LEU A C 1
ATOM 1380 O O . LEU A 1 182 ? -15.966 7.809 12.365 1.00 92.56 182 LEU A O 1
ATOM 1384 N N . PRO A 1 183 ? -16.747 9.912 12.400 1.00 93.06 183 PRO A N 1
ATOM 1385 C CA . PRO A 1 183 ? -17.560 9.682 13.596 1.00 93.06 183 PRO A CA 1
ATOM 1386 C C . PRO A 1 183 ? -18.639 8.603 13.414 1.00 93.06 183 PRO A C 1
ATOM 1388 O O . PRO A 1 183 ? -18.931 7.872 14.356 1.00 93.06 183 PRO A O 1
ATOM 1391 N N . SER A 1 184 ? -19.209 8.464 12.211 1.00 94.75 184 SER A N 1
ATOM 1392 C CA . SER A 1 184 ? -20.181 7.406 11.897 1.00 94.75 184 SER A CA 1
ATOM 1393 C C . SER A 1 184 ? -19.519 6.027 11.907 1.00 94.75 184 SER A C 1
ATOM 1395 O O . SER A 1 184 ? -20.032 5.107 12.544 1.00 94.75 184 SER A O 1
ATOM 1397 N N . ILE A 1 185 ? -18.333 5.910 11.295 1.00 96.44 185 ILE A N 1
ATOM 1398 C CA . ILE A 1 185 ? -17.519 4.684 11.334 1.00 96.44 185 ILE A CA 1
ATOM 1399 C C . ILE A 1 185 ? -17.229 4.294 12.787 1.00 96.44 185 ILE A C 1
ATOM 1401 O O . ILE A 1 185 ? -17.436 3.148 13.182 1.00 96.44 185 ILE A O 1
ATOM 1405 N N . VAL A 1 186 ? -16.775 5.254 13.600 1.00 97.19 186 VAL A N 1
ATOM 1406 C CA . VAL A 1 186 ? -16.458 5.032 15.019 1.00 97.19 186 VAL A CA 1
ATOM 1407 C C . VAL A 1 186 ? -17.690 4.565 15.788 1.00 97.19 186 VAL A C 1
ATOM 1409 O O . VAL A 1 186 ? -17.602 3.566 16.496 1.00 97.19 186 VAL A O 1
ATOM 1412 N N . ASN A 1 187 ? -18.843 5.213 15.605 1.00 97.31 187 ASN A N 1
ATOM 1413 C CA . ASN A 1 187 ? -20.086 4.806 16.258 1.00 97.31 187 ASN A CA 1
ATOM 1414 C C . ASN A 1 187 ? -20.493 3.377 15.898 1.00 97.31 187 ASN A C 1
ATOM 1416 O O . ASN A 1 187 ? -20.772 2.584 16.794 1.00 97.31 187 ASN A O 1
ATOM 1420 N N . ARG A 1 188 ? -20.430 3.011 14.614 1.00 97.50 188 ARG A N 1
ATOM 1421 C CA . ARG A 1 188 ? -20.726 1.649 14.153 1.00 97.50 188 ARG A CA 1
ATOM 1422 C C . ARG A 1 188 ? -19.789 0.608 14.774 1.00 97.50 188 ARG A C 1
ATOM 1424 O O . ARG A 1 188 ? -20.231 -0.483 15.136 1.00 97.50 188 ARG A O 1
ATOM 1431 N N . LEU A 1 189 ? -18.504 0.935 14.926 1.00 98.31 189 LEU A N 1
ATOM 1432 C CA . LEU A 1 189 ? -17.541 0.071 15.616 1.00 98.31 189 LEU A CA 1
ATOM 1433 C C . LEU A 1 189 ? -17.833 -0.020 17.122 1.00 98.31 189 LEU A C 1
ATOM 1435 O O . LEU A 1 189 ? -17.787 -1.116 17.678 1.00 98.31 189 LEU A O 1
ATOM 1439 N N . CYS A 1 190 ? -18.176 1.090 17.780 1.00 98.19 190 CYS A N 1
ATOM 1440 C CA . CYS A 1 190 ? -18.591 1.099 19.183 1.00 98.19 190 CYS A CA 1
ATOM 1441 C C . CYS A 1 190 ? -19.843 0.244 19.415 1.00 98.19 190 CYS A C 1
ATOM 1443 O O . CYS A 1 190 ? -19.868 -0.532 20.368 1.00 98.19 190 CYS A O 1
ATOM 1445 N N . ASP A 1 191 ? -20.838 0.324 18.531 1.00 98.00 191 ASP A N 1
ATOM 1446 C CA . ASP A 1 191 ? -22.068 -0.472 18.606 1.00 98.00 191 ASP A CA 1
ATOM 1447 C C . ASP A 1 191 ? -21.777 -1.970 18.445 1.00 98.00 191 ASP A C 1
ATOM 1449 O O . ASP A 1 191 ? -22.304 -2.796 19.190 1.00 98.00 191 ASP A O 1
ATOM 1453 N N . LEU A 1 192 ? -20.879 -2.334 17.522 1.00 98.12 192 LEU A N 1
ATOM 1454 C CA . LEU A 1 192 ? -20.405 -3.711 17.367 1.00 98.12 192 LEU A CA 1
ATOM 1455 C C . LEU A 1 192 ? -19.721 -4.224 18.641 1.00 98.12 192 LEU A C 1
ATOM 1457 O O . LEU A 1 192 ? -20.004 -5.336 19.092 1.00 98.12 192 LEU A O 1
ATOM 1461 N N . ILE A 1 193 ? -18.800 -3.438 19.203 1.00 98.06 193 ILE A N 1
ATOM 1462 C CA . ILE A 1 193 ? -18.067 -3.795 20.423 1.00 98.06 193 ILE A CA 1
ATOM 1463 C C . ILE A 1 193 ? -19.040 -3.938 21.601 1.00 98.06 193 ILE A C 1
ATOM 1465 O O . ILE A 1 193 ? -18.959 -4.917 22.340 1.00 98.06 193 ILE A O 1
ATOM 1469 N N . GLN A 1 194 ? -19.988 -3.010 21.745 1.00 97.25 194 GLN A N 1
ATOM 1470 C CA . GLN A 1 194 ? -21.009 -3.040 22.789 1.00 97.25 194 GLN A CA 1
ATOM 1471 C C . GLN A 1 194 ? -21.899 -4.280 22.672 1.00 97.25 194 GLN A C 1
ATOM 1473 O O . GLN A 1 194 ? -22.068 -5.008 23.647 1.00 97.25 194 GLN A O 1
ATOM 1478 N N . LYS A 1 195 ? -22.401 -4.582 21.471 1.00 97.50 195 LYS A N 1
ATOM 1479 C CA . LYS A 1 195 ? -23.209 -5.782 21.229 1.00 97.50 195 LYS A CA 1
ATOM 1480 C C . LYS A 1 195 ? -22.452 -7.058 21.600 1.00 97.50 195 LYS A C 1
ATOM 1482 O O . LYS A 1 195 ? -23.013 -7.984 22.174 1.00 97.50 195 LYS A O 1
ATOM 1487 N N . ARG A 1 196 ? -21.155 -7.120 21.297 1.00 97.19 196 ARG A N 1
ATOM 1488 C CA . ARG A 1 196 ? -20.320 -8.265 21.684 1.00 97.19 196 ARG A CA 1
ATOM 1489 C C . ARG A 1 196 ? -20.093 -8.342 23.189 1.00 97.19 196 ARG A C 1
ATOM 1491 O O . ARG A 1 196 ? -20.106 -9.446 23.725 1.00 97.19 196 ARG A O 1
ATOM 1498 N N . HIS A 1 197 ? -19.942 -7.208 23.867 1.00 96.00 197 HIS A N 1
ATOM 1499 C CA . HIS A 1 197 ? -19.894 -7.158 25.328 1.00 96.00 197 HIS A CA 1
ATOM 1500 C C . HIS A 1 197 ? -21.186 -7.707 25.956 1.00 96.00 197 HIS A C 1
ATOM 1502 O O . HIS A 1 197 ? -21.123 -8.516 26.879 1.00 96.00 197 HIS A O 1
ATOM 1508 N N . GLU A 1 198 ? -22.353 -7.361 25.406 1.00 95.94 198 GLU A N 1
ATOM 1509 C CA . GLU A 1 198 ? -23.654 -7.906 25.831 1.00 95.94 198 GLU A CA 1
ATOM 1510 C C . GLU A 1 198 ? -23.743 -9.435 25.640 1.00 95.94 198 GLU A C 1
ATOM 1512 O O . GLU A 1 198 ? -24.404 -10.125 26.415 1.00 95.94 198 GLU A O 1
ATOM 1517 N N . GLU A 1 199 ? -23.018 -9.987 24.661 1.00 96.38 199 GLU A N 1
ATOM 1518 C CA . GLU A 1 199 ? -22.843 -11.433 24.451 1.00 96.38 199 GLU A CA 1
ATOM 1519 C C . GLU A 1 199 ? -21.733 -12.065 25.324 1.00 96.38 199 GLU A C 1
ATOM 1521 O O . GLU A 1 199 ? -21.432 -13.252 25.170 1.00 96.38 199 GLU A O 1
ATOM 1526 N N . GLY A 1 200 ? -21.087 -11.298 26.209 1.00 95.19 200 GLY A N 1
ATOM 1527 C CA . GLY A 1 200 ? -19.969 -11.746 27.049 1.00 95.19 200 GLY A CA 1
ATOM 1528 C C . GLY A 1 200 ? -18.637 -11.913 26.304 1.00 95.19 200 GLY A C 1
ATOM 1529 O O . GLY A 1 200 ? -17.774 -12.672 26.744 1.00 95.19 200 GLY A O 1
ATOM 1530 N N . LYS A 1 201 ? -18.467 -11.252 25.151 1.00 95.94 201 LYS A N 1
ATOM 1531 C CA . LYS A 1 201 ? -17.284 -11.348 24.279 1.00 95.94 201 LYS A CA 1
ATOM 1532 C C . LYS A 1 201 ? -16.506 -10.031 24.251 1.00 95.94 201 LYS A C 1
ATOM 1534 O O . LYS A 1 201 ? -16.604 -9.254 23.303 1.00 95.94 201 LYS A O 1
ATOM 1539 N N . ASP A 1 202 ? -15.640 -9.838 25.240 1.00 96.06 202 ASP A N 1
ATOM 1540 C CA . ASP A 1 202 ? -14.834 -8.614 25.422 1.00 96.06 202 ASP A CA 1
ATOM 1541 C C . ASP A 1 202 ? -13.543 -8.580 24.588 1.00 96.06 202 ASP A C 1
ATOM 1543 O O . ASP A 1 202 ? -12.513 -8.036 24.987 1.00 96.06 202 ASP A O 1
ATOM 1547 N N . PHE A 1 203 ? -13.585 -9.186 23.406 1.00 97.56 203 PHE A N 1
ATOM 1548 C CA . PHE A 1 203 ? -12.462 -9.274 22.485 1.00 97.56 203 PHE A CA 1
ATOM 1549 C C . PHE A 1 203 ? -12.951 -9.224 21.044 1.00 97.56 203 PHE A C 1
ATOM 1551 O O . PHE A 1 203 ? -14.099 -9.577 20.738 1.00 97.56 203 PHE A O 1
ATOM 1558 N N . GLY A 1 204 ? -12.058 -8.855 20.138 1.00 97.62 204 GLY A N 1
ATOM 1559 C CA . GLY A 1 204 ? -12.357 -8.913 18.721 1.00 97.62 204 GLY A CA 1
ATOM 1560 C C . GLY A 1 204 ? -11.253 -8.363 17.845 1.00 97.62 204 GLY A C 1
ATOM 1561 O O . GLY A 1 204 ? -10.208 -7.922 18.323 1.00 97.62 204 GLY A O 1
ATOM 1562 N N . THR A 1 205 ? -11.497 -8.407 16.543 1.00 98.19 205 THR A N 1
ATOM 1563 C CA . THR A 1 205 ? -10.562 -7.951 15.521 1.00 98.19 205 THR A CA 1
ATOM 1564 C C . THR A 1 205 ? -11.244 -7.035 14.514 1.00 98.19 205 THR A C 1
ATOM 1566 O O . THR A 1 205 ? -12.373 -7.282 14.088 1.00 98.19 205 THR A O 1
ATOM 1569 N N . ILE A 1 206 ? -10.549 -5.961 14.144 1.00 98.56 206 ILE A N 1
ATOM 1570 C CA . ILE A 1 206 ? -11.003 -4.960 13.177 1.00 98.56 206 ILE A CA 1
ATOM 1571 C C . ILE A 1 206 ? -9.892 -4.773 12.144 1.00 98.56 206 ILE A C 1
ATOM 1573 O O . ILE A 1 206 ? -8.768 -4.417 12.507 1.00 98.56 206 ILE A O 1
ATOM 1577 N N . LEU A 1 207 ? -10.201 -5.003 10.868 1.00 98.31 207 LEU A N 1
ATOM 1578 C CA . LEU A 1 207 ? -9.292 -4.732 9.753 1.00 98.31 207 LEU A CA 1
ATOM 1579 C C . LEU A 1 207 ? -9.559 -3.347 9.167 1.00 98.31 207 LEU A C 1
ATOM 1581 O O . LEU A 1 207 ? -10.708 -2.974 8.927 1.00 98.31 207 LEU A O 1
ATOM 1585 N N . ILE A 1 208 ? -8.488 -2.591 8.940 1.00 97.38 208 ILE A N 1
ATOM 1586 C CA . ILE A 1 208 ? -8.543 -1.195 8.502 1.00 97.38 208 ILE A CA 1
ATOM 1587 C C . ILE A 1 208 ? -7.619 -1.036 7.283 1.00 97.38 208 ILE A C 1
ATOM 1589 O O . ILE A 1 208 ? -6.418 -1.266 7.416 1.00 97.38 208 ILE A O 1
ATOM 1593 N N . PRO A 1 209 ? -8.112 -0.644 6.101 1.00 95.00 209 PRO A N 1
ATOM 1594 C CA . PRO A 1 209 ? -7.248 -0.292 4.980 1.00 95.00 209 PRO A CA 1
ATOM 1595 C C . PRO A 1 209 ? -6.514 1.021 5.288 1.00 95.00 209 PRO A C 1
ATOM 1597 O O . PRO A 1 209 ? -7.095 1.961 5.835 1.00 95.00 209 PRO A O 1
ATOM 1600 N N . ASP A 1 210 ? -5.224 1.106 4.964 1.00 91.38 210 ASP A N 1
ATOM 1601 C CA . ASP A 1 210 ? -4.424 2.317 5.184 1.00 91.38 210 ASP A CA 1
ATOM 1602 C C . ASP A 1 210 ? -4.937 3.530 4.397 1.00 91.38 210 ASP A C 1
ATOM 1604 O O . ASP A 1 210 ? -4.882 4.648 4.909 1.00 91.38 210 ASP A O 1
ATOM 1608 N N . GLY A 1 211 ? -5.512 3.301 3.216 1.00 90.31 211 GLY A N 1
ATOM 1609 C CA . GLY A 1 211 ? -6.147 4.317 2.380 1.00 90.31 211 GLY A CA 1
ATOM 1610 C C . GLY A 1 211 ? -7.504 4.834 2.869 1.00 90.31 211 GLY A C 1
ATOM 1611 O O . GLY A 1 211 ? -8.067 5.698 2.197 1.00 90.31 211 GLY A O 1
ATOM 1612 N N . LEU A 1 212 ? -8.037 4.367 4.011 1.00 93.06 212 LEU A N 1
ATOM 1613 C CA . LEU A 1 212 ? -9.382 4.737 4.482 1.00 93.06 212 LEU A CA 1
ATOM 1614 C C . LEU A 1 212 ? -9.590 6.253 4.525 1.00 93.06 212 LEU A C 1
ATOM 1616 O O . LEU A 1 212 ? -10.568 6.752 3.982 1.00 93.06 212 LEU A O 1
ATOM 1620 N N . LEU A 1 213 ? -8.671 6.995 5.152 1.00 91.38 213 LEU A N 1
ATOM 1621 C CA . LEU A 1 213 ? -8.829 8.443 5.326 1.00 91.38 213 LEU A CA 1
ATOM 1622 C C . LEU A 1 213 ? -8.827 9.190 3.988 1.00 91.38 213 LEU A C 1
ATOM 1624 O O . LEU A 1 213 ? -9.548 10.172 3.856 1.00 91.38 213 LEU A O 1
ATOM 1628 N N . SER A 1 214 ? -8.069 8.717 2.996 1.00 89.12 214 SER A N 1
ATOM 1629 C CA . SER A 1 214 ? -8.023 9.325 1.659 1.00 89.12 214 SER A CA 1
ATOM 1630 C C . SER A 1 214 ? -9.350 9.219 0.908 1.00 89.12 214 SER A C 1
ATOM 1632 O O . SER A 1 214 ? -9.606 10.012 0.011 1.00 89.12 214 SER A O 1
ATOM 1634 N N . HIS A 1 215 ? -10.192 8.257 1.286 1.00 90.00 215 HIS A N 1
ATOM 1635 C CA . HIS A 1 215 ? -11.512 8.030 0.702 1.00 90.00 215 HIS A CA 1
ATOM 1636 C C . HIS A 1 215 ? -12.627 8.813 1.407 1.00 90.00 215 HIS A C 1
ATOM 1638 O O . HIS A 1 215 ? -13.742 8.906 0.896 1.00 90.00 215 HIS A O 1
ATOM 1644 N N . LEU A 1 216 ? -12.343 9.392 2.577 1.00 91.25 216 LEU A N 1
ATOM 1645 C CA . LEU A 1 216 ? -13.291 10.232 3.293 1.00 91.25 216 LEU A CA 1
ATOM 1646 C C . LEU A 1 216 ? -13.157 11.668 2.780 1.00 91.25 216 LEU A C 1
ATOM 1648 O O . LEU A 1 216 ? -12.156 12.330 3.056 1.00 91.25 216 LEU A O 1
ATOM 1652 N N . SER A 1 217 ? -14.189 12.161 2.088 1.00 87.19 217 SER A N 1
ATOM 1653 C CA . SER A 1 217 ? -14.204 13.481 1.428 1.00 87.19 217 SER A CA 1
ATOM 1654 C C . SER A 1 217 ? -13.700 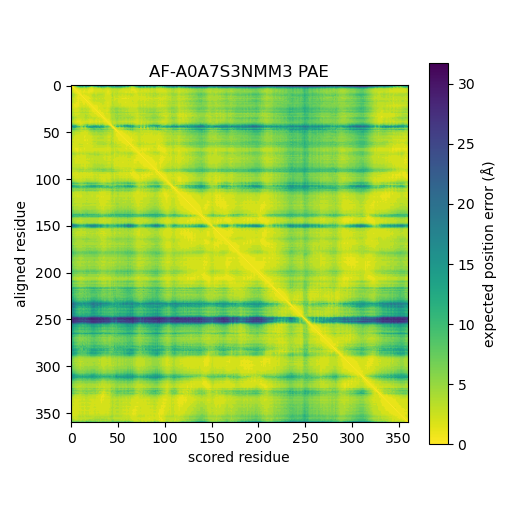14.619 2.323 1.00 87.19 217 SER A C 1
ATOM 1656 O O . SER A 1 217 ? -12.981 15.511 1.886 1.00 87.19 217 SER A O 1
ATOM 1658 N N . HIS A 1 218 ? -14.026 14.560 3.613 1.00 87.75 218 HIS A N 1
ATOM 1659 C CA . HIS A 1 218 ? -13.642 15.572 4.590 1.00 87.75 218 HIS A CA 1
ATOM 1660 C C . HIS A 1 218 ? -12.128 15.630 4.818 1.00 87.75 218 HIS A C 1
ATOM 1662 O O . HIS A 1 218 ? -11.559 16.709 4.946 1.00 87.75 218 HIS A O 1
ATOM 1668 N N . TYR A 1 219 ? -11.460 14.478 4.838 1.00 89.06 219 TYR A N 1
ATOM 1669 C CA . TYR A 1 219 ? -10.021 14.400 5.065 1.00 89.06 219 TYR A CA 1
ATOM 1670 C C . TYR A 1 219 ? -9.223 14.635 3.786 1.00 89.06 219 TYR A C 1
ATOM 1672 O O . TYR A 1 219 ? -8.168 15.265 3.859 1.00 89.06 219 TYR A O 1
ATOM 1680 N N . SER A 1 220 ? -9.721 14.200 2.624 1.00 85.69 220 SER A N 1
ATOM 1681 C CA . SER A 1 220 ? -9.082 14.519 1.343 1.00 85.69 220 SER A CA 1
ATOM 1682 C C . SER A 1 220 ? -9.056 16.032 1.101 1.00 85.69 220 SER A C 1
ATOM 1684 O O . SER A 1 220 ? -7.997 16.576 0.802 1.00 85.69 220 SER A O 1
ATOM 1686 N N . THR A 1 221 ? -10.170 16.737 1.350 1.00 89.31 221 THR A N 1
ATOM 1687 C CA . THR A 1 221 ? -10.243 18.200 1.199 1.00 89.31 221 THR A CA 1
ATOM 1688 C C . THR A 1 221 ? -9.271 18.932 2.123 1.00 89.31 221 THR A C 1
ATOM 1690 O O . THR A 1 221 ? -8.561 19.822 1.663 1.00 89.31 221 THR A O 1
ATOM 1693 N N . ILE A 1 222 ? -9.165 18.531 3.397 1.00 90.62 222 ILE A N 1
ATOM 1694 C CA . ILE A 1 222 ? -8.186 19.123 4.328 1.00 90.62 222 ILE A CA 1
ATOM 1695 C C . ILE A 1 222 ? -6.762 18.978 3.787 1.00 90.62 222 ILE A C 1
ATOM 1697 O O . ILE A 1 222 ? -5.969 19.909 3.861 1.00 90.62 222 ILE A O 1
ATOM 1701 N N . ILE A 1 223 ? -6.416 17.806 3.258 1.00 89.94 223 ILE A N 1
ATOM 1702 C CA . ILE A 1 223 ? -5.062 17.529 2.772 1.00 89.94 223 ILE A CA 1
ATOM 1703 C C . ILE A 1 223 ? -4.754 18.316 1.503 1.00 89.94 223 ILE A C 1
ATOM 1705 O O . ILE A 1 223 ? -3.632 18.801 1.355 1.00 89.94 223 ILE A O 1
ATOM 1709 N N . ASP A 1 224 ? -5.736 18.494 0.624 1.00 89.31 224 ASP A N 1
ATOM 1710 C CA . ASP A 1 224 ? -5.601 19.339 -0.560 1.00 89.31 224 ASP A CA 1
ATOM 1711 C C . ASP A 1 224 ? -5.415 20.813 -0.180 1.00 89.31 224 ASP A C 1
ATOM 1713 O O . ASP A 1 224 ? -4.477 21.447 -0.667 1.00 89.31 224 ASP A O 1
ATOM 1717 N N . GLU A 1 225 ? -6.234 21.343 0.736 1.00 90.31 225 GLU A N 1
ATOM 1718 C CA . GLU A 1 225 ? -6.100 22.714 1.250 1.00 90.31 225 GLU A CA 1
ATOM 1719 C C . GLU A 1 225 ? -4.733 22.924 1.927 1.00 90.31 225 GLU A C 1
ATOM 1721 O O . GLU A 1 225 ? -4.028 23.891 1.632 1.00 90.31 225 GLU A O 1
ATOM 1726 N N . LEU A 1 226 ? -4.293 21.977 2.766 1.00 89.88 226 LEU A N 1
ATOM 1727 C CA . LEU A 1 226 ? -2.976 22.016 3.405 1.00 89.88 226 LEU A CA 1
ATOM 1728 C C . LEU A 1 226 ? -1.839 21.985 2.375 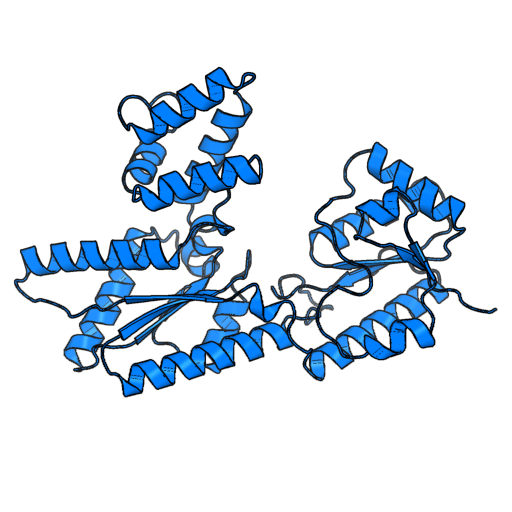1.00 89.88 226 LEU A C 1
ATOM 1730 O O . LEU A 1 226 ? -0.893 22.765 2.472 1.00 89.88 226 LEU A O 1
ATOM 1734 N N . ASN A 1 227 ? -1.901 21.103 1.378 1.00 91.12 227 ASN A N 1
ATOM 1735 C CA . ASN A 1 227 ? -0.878 21.045 0.335 1.00 91.12 227 ASN A CA 1
ATOM 1736 C C . ASN A 1 227 ? -0.837 22.346 -0.482 1.00 91.12 227 ASN A C 1
ATOM 1738 O O . ASN A 1 227 ? 0.251 22.845 -0.760 1.00 91.12 227 ASN A O 1
ATOM 1742 N N . GLN A 1 228 ? -1.988 22.932 -0.822 1.00 89.81 228 GLN A N 1
ATOM 1743 C CA . GLN A 1 228 ? -2.057 24.221 -1.519 1.00 89.81 228 GLN A CA 1
ATOM 1744 C C . GLN A 1 228 ? -1.456 25.355 -0.683 1.00 89.81 228 GLN A C 1
ATOM 1746 O O . GLN A 1 228 ? -0.602 26.090 -1.183 1.00 89.81 228 GLN A O 1
ATOM 1751 N N . ALA A 1 229 ? -1.832 25.455 0.595 1.00 87.62 229 ALA A N 1
ATOM 1752 C CA . ALA A 1 229 ? -1.311 26.471 1.503 1.00 87.62 229 ALA A CA 1
ATOM 1753 C C . ALA A 1 229 ? 0.219 26.383 1.619 1.00 87.62 229 ALA A C 1
ATOM 1755 O O . ALA A 1 229 ? 0.919 27.376 1.437 1.00 87.62 229 ALA A O 1
ATOM 1756 N N . PHE A 1 230 ? 0.765 25.183 1.818 1.00 88.81 230 PHE A N 1
ATOM 1757 C CA . PHE A 1 230 ? 2.210 24.999 1.963 1.00 88.81 230 PHE A CA 1
ATOM 1758 C C . PHE A 1 230 ? 2.999 25.106 0.654 1.00 88.81 230 PHE A C 1
ATOM 1760 O O . PHE A 1 230 ? 4.179 25.448 0.702 1.00 88.81 230 PHE A O 1
ATOM 1767 N N . ASN A 1 231 ? 2.386 24.825 -0.499 1.00 87.31 231 ASN A N 1
ATOM 1768 C CA . ASN A 1 231 ? 3.014 25.050 -1.805 1.00 87.31 231 ASN A CA 1
ATOM 1769 C C . ASN A 1 231 ? 3.061 26.539 -2.179 1.00 87.31 231 ASN A C 1
ATOM 1771 O O . ASN A 1 231 ? 3.869 26.925 -3.020 1.00 87.31 231 ASN A O 1
ATOM 1775 N N . SER A 1 232 ? 2.209 27.369 -1.567 1.00 86.00 232 SER A N 1
ATOM 1776 C CA . SER A 1 232 ? 2.228 28.824 -1.756 1.00 86.00 232 SER A CA 1
ATOM 1777 C C . SER A 1 232 ? 3.357 29.524 -0.986 1.00 86.00 232 SER A C 1
ATOM 1779 O O . SER A 1 232 ? 3.734 30.642 -1.336 1.00 86.00 232 SER A O 1
ATOM 1781 N N . CYS A 1 233 ? 3.934 28.868 0.027 1.00 84.50 233 CYS A N 1
ATOM 1782 C CA . CYS A 1 233 ? 5.079 29.386 0.770 1.00 84.50 233 CYS A CA 1
ATOM 1783 C C . CYS A 1 233 ? 6.354 29.322 -0.083 1.00 84.50 233 CYS A C 1
ATOM 1785 O O . CYS A 1 233 ? 6.713 28.272 -0.616 1.00 84.50 233 CYS A O 1
ATOM 1787 N N . THR A 1 234 ? 7.075 30.437 -0.161 1.00 83.81 234 THR A N 1
ATOM 1788 C CA . THR A 1 234 ? 8.317 30.571 -0.940 1.00 83.81 234 THR A CA 1
ATOM 1789 C C . THR A 1 234 ? 9.571 30.514 -0.074 1.00 83.81 234 THR A C 1
ATOM 1791 O O . THR A 1 234 ? 10.653 30.198 -0.571 1.00 83.81 234 THR A O 1
ATOM 1794 N N . THR A 1 235 ? 9.441 30.786 1.227 1.00 85.50 235 THR A N 1
ATOM 1795 C CA . THR A 1 235 ? 10.561 30.811 2.176 1.00 85.50 235 THR A CA 1
ATOM 1796 C C . THR A 1 235 ? 10.381 29.805 3.312 1.00 85.50 235 THR A C 1
ATOM 1798 O O . THR A 1 235 ? 9.264 29.473 3.710 1.00 85.50 235 THR A O 1
ATOM 1801 N N . SER A 1 236 ? 11.495 29.339 3.885 1.00 83.44 236 SER A N 1
ATOM 1802 C CA . SER A 1 236 ? 11.470 28.445 5.052 1.00 83.44 236 SER A CA 1
ATOM 1803 C C . SER A 1 236 ? 10.796 29.086 6.271 1.00 83.44 236 SER A C 1
ATOM 1805 O O . SER A 1 236 ? 10.119 28.399 7.026 1.00 83.44 236 SER A O 1
ATOM 1807 N N . GLU A 1 237 ? 10.926 30.406 6.431 1.00 85.31 237 GLU A N 1
ATOM 1808 C CA . GLU A 1 237 ? 10.312 31.152 7.535 1.00 85.31 237 GLU A CA 1
ATOM 1809 C C . GLU A 1 237 ? 8.775 31.203 7.416 1.00 85.31 237 GLU A C 1
ATOM 1811 O O . GLU A 1 237 ? 8.070 31.114 8.420 1.00 85.31 237 GLU A O 1
ATOM 1816 N N . GLU A 1 238 ? 8.233 31.298 6.196 1.00 83.81 238 GLU A N 1
ATOM 1817 C CA . GLU A 1 238 ? 6.784 31.209 5.947 1.00 83.81 238 GLU A CA 1
ATOM 1818 C C . GLU A 1 238 ? 6.230 29.826 6.309 1.00 83.81 238 GLU A C 1
ATOM 1820 O O . GLU A 1 238 ? 5.171 29.729 6.930 1.00 83.81 238 GLU A O 1
ATOM 1825 N N . VAL A 1 239 ? 6.968 28.765 5.966 1.00 84.69 239 VAL A N 1
ATOM 1826 C CA . VAL A 1 239 ? 6.595 27.378 6.283 1.00 84.69 239 VAL A CA 1
ATOM 1827 C C . VAL A 1 239 ? 6.556 27.153 7.795 1.00 84.69 239 VAL A C 1
ATOM 1829 O O . VAL A 1 239 ? 5.590 26.576 8.294 1.00 84.69 239 VAL A O 1
ATOM 1832 N N . GLU A 1 240 ? 7.572 27.616 8.528 1.00 85.19 240 GLU A N 1
ATOM 1833 C CA . GLU A 1 240 ? 7.636 27.483 9.990 1.00 85.19 240 GLU A CA 1
ATOM 1834 C C . GLU A 1 240 ? 6.499 28.247 10.679 1.00 85.19 240 GLU A C 1
ATOM 1836 O O . GLU A 1 240 ? 5.794 27.678 11.513 1.00 85.19 240 GLU A O 1
ATOM 1841 N N . LYS A 1 241 ? 6.241 29.497 10.269 1.00 85.50 241 LYS A N 1
ATOM 1842 C CA . LYS A 1 241 ? 5.122 30.296 10.800 1.00 85.50 241 LYS A CA 1
ATOM 1843 C C . LYS A 1 241 ? 3.770 29.630 10.556 1.00 85.50 241 LYS A C 1
ATOM 1845 O O . LYS A 1 241 ? 2.910 29.656 11.434 1.00 85.50 241 LYS A O 1
ATOM 1850 N N . LEU A 1 242 ? 3.559 29.051 9.373 1.00 84.62 242 LEU A N 1
ATOM 1851 C CA . LEU A 1 242 ? 2.309 28.366 9.044 1.00 84.62 242 LEU A CA 1
ATOM 1852 C C . LEU A 1 242 ? 2.132 27.074 9.858 1.00 84.62 242 LEU A C 1
ATOM 1854 O O . LEU A 1 242 ? 1.038 26.802 10.354 1.00 84.62 242 LEU A O 1
ATOM 1858 N N . GLU A 1 243 ? 3.203 26.299 10.037 1.00 86.56 243 GLU A N 1
ATOM 1859 C CA . GLU A 1 243 ? 3.195 25.103 10.886 1.00 86.56 243 GLU A CA 1
ATOM 1860 C C . GLU A 1 243 ? 2.857 25.452 12.345 1.00 86.56 243 GLU A C 1
ATOM 1862 O O . GLU A 1 243 ? 1.977 24.822 12.938 1.00 86.56 243 GLU A O 1
ATOM 1867 N N . GLU A 1 244 ? 3.481 26.490 12.911 1.00 84.00 244 GLU A N 1
ATOM 1868 C CA . GLU A 1 244 ? 3.185 26.957 14.271 1.00 84.00 244 GLU A CA 1
ATOM 1869 C C . GLU A 1 244 ? 1.734 27.430 14.423 1.00 84.00 244 GLU A C 1
ATOM 1871 O O . GLU A 1 244 ? 1.073 27.083 15.405 1.00 84.00 244 GLU A O 1
ATOM 1876 N N . LYS A 1 245 ? 1.207 28.170 13.438 1.00 84.31 245 LYS A N 1
ATOM 1877 C CA . LYS A 1 245 ? -0.198 28.609 13.429 1.00 84.31 245 LYS A CA 1
ATOM 1878 C C . LYS A 1 245 ? -1.172 27.433 13.477 1.00 84.31 245 LYS A C 1
ATOM 1880 O O . LYS A 1 245 ? -2.099 27.438 14.287 1.00 84.31 245 LYS A O 1
ATOM 1885 N N . LEU A 1 246 ? -0.952 26.416 12.642 1.00 84.38 246 LEU A N 1
ATOM 1886 C CA . LEU A 1 246 ? -1.823 25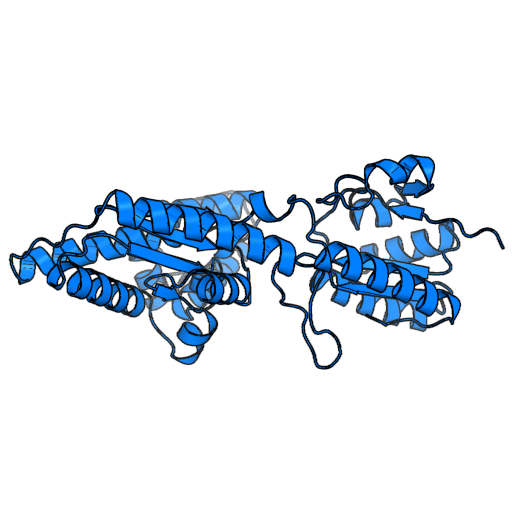.239 12.567 1.00 84.38 246 LEU A CA 1
ATOM 1887 C C . LEU A 1 246 ? -1.749 24.369 13.828 1.00 84.38 246 LEU A C 1
ATOM 1889 O O . LEU A 1 246 ? -2.757 23.796 14.237 1.00 84.38 246 LEU A O 1
ATOM 1893 N N . LEU A 1 247 ? -0.583 24.275 14.472 1.00 82.19 247 LEU A N 1
ATOM 1894 C CA . LEU A 1 247 ? -0.430 23.514 15.715 1.00 82.19 247 LEU A CA 1
ATOM 1895 C C . LEU A 1 247 ? -1.039 24.234 16.929 1.00 82.19 247 LEU A C 1
ATOM 1897 O O . LEU A 1 247 ? -1.606 23.574 17.799 1.00 82.19 247 LEU A O 1
ATOM 1901 N N . ASN A 1 248 ? -0.975 25.567 16.980 1.00 76.44 248 ASN A N 1
ATOM 1902 C CA . ASN A 1 248 ? -1.448 26.354 18.125 1.00 76.44 248 ASN A CA 1
ATOM 1903 C C . ASN A 1 248 ? -2.950 26.689 18.089 1.00 76.44 248 ASN A C 1
ATOM 1905 O O . ASN A 1 248 ? -3.463 27.266 19.044 1.00 76.44 248 ASN A O 1
ATOM 1909 N N . SER A 1 249 ? -3.671 26.285 17.035 1.00 63.69 249 SER A N 1
ATOM 1910 C CA . SER A 1 249 ? -5.144 26.338 16.931 1.00 63.69 249 SER A CA 1
ATOM 1911 C C . SER A 1 249 ? -5.789 27.722 17.143 1.00 63.69 249 SER A C 1
ATOM 1913 O O . SER A 1 249 ? -6.993 27.782 17.381 1.00 63.69 249 SER A O 1
ATOM 1915 N N . GLN A 1 250 ? -5.026 28.824 17.083 1.00 54.75 250 GLN A N 1
ATOM 1916 C CA . GLN A 1 250 ? -5.541 30.163 17.411 1.00 54.75 250 GLN A CA 1
ATOM 1917 C C . GLN A 1 250 ? -5.824 31.079 16.216 1.00 54.75 250 GLN A C 1
ATOM 1919 O O . GLN A 1 250 ? -6.627 31.974 16.401 1.00 54.75 250 GLN A O 1
ATOM 1924 N N . ASP A 1 251 ? -5.288 30.845 15.010 1.00 55.06 251 ASP A N 1
ATOM 1925 C CA . ASP A 1 251 ? -5.501 31.742 13.851 1.00 55.06 251 ASP A CA 1
ATOM 1926 C C . ASP A 1 251 ? -5.205 31.027 12.509 1.00 55.06 251 ASP A C 1
ATOM 1928 O O . ASP A 1 251 ? -4.315 31.417 11.748 1.00 55.06 251 ASP A O 1
ATOM 1932 N N . ALA A 1 252 ? -5.892 29.914 12.229 1.00 57.94 252 ALA A N 1
ATOM 1933 C CA . ALA A 1 252 ? -5.742 29.164 10.969 1.00 57.94 252 ALA A CA 1
ATOM 1934 C C . ALA A 1 252 ? -6.815 29.508 9.910 1.00 57.94 252 ALA A C 1
ATOM 1936 O O . ALA A 1 252 ? -6.864 28.864 8.860 1.00 57.94 252 ALA A O 1
ATOM 1937 N N . ASP A 1 253 ? -7.641 30.527 10.176 1.00 59.25 253 ASP A N 1
ATOM 1938 C CA . ASP A 1 253 ? -8.810 30.915 9.369 1.00 59.25 253 ASP A CA 1
ATOM 1939 C C . ASP A 1 253 ? -8.466 31.317 7.923 1.00 59.25 253 ASP A C 1
ATOM 1941 O O . ASP A 1 253 ? -9.307 31.193 7.035 1.00 59.25 253 ASP A O 1
ATOM 1945 N N . ASP A 1 254 ? -7.227 31.743 7.659 1.00 68.31 254 ASP A N 1
ATOM 1946 C CA . ASP A 1 254 ? -6.802 32.180 6.322 1.00 68.31 254 ASP A CA 1
ATOM 1947 C C . ASP A 1 254 ? -6.318 31.029 5.415 1.00 68.31 254 ASP A C 1
ATOM 1949 O O . ASP A 1 254 ? -6.099 31.239 4.223 1.00 68.31 254 ASP A O 1
ATOM 1953 N N . CYS A 1 255 ? -6.090 29.826 5.960 1.00 75.25 255 CYS A N 1
ATOM 1954 C CA . CYS A 1 255 ? -5.439 28.719 5.235 1.00 75.25 255 CYS A CA 1
ATOM 1955 C C . CYS A 1 255 ? -6.351 27.519 4.976 1.00 75.25 255 CYS A C 1
ATOM 1957 O O . CYS A 1 255 ? -6.108 26.767 4.034 1.00 75.25 255 CYS A O 1
ATOM 1959 N N . LEU A 1 256 ? -7.364 27.326 5.819 1.00 84.81 256 LEU A N 1
ATOM 1960 C CA . LEU A 1 256 ? -8.335 26.245 5.707 1.00 84.81 256 LEU A CA 1
ATOM 1961 C C . LEU A 1 256 ? -9.740 26.830 5.690 1.00 84.81 256 LEU A C 1
ATOM 1963 O O . LEU A 1 256 ? -10.012 27.842 6.335 1.00 84.81 256 LEU A O 1
ATOM 1967 N N . THR A 1 257 ? -10.668 26.162 5.011 1.00 87.88 257 THR A N 1
ATOM 1968 C CA . THR A 1 257 ? -12.081 26.534 5.135 1.00 87.88 257 THR A CA 1
ATOM 1969 C C . THR A 1 257 ? -12.558 26.321 6.582 1.00 87.88 257 THR A C 1
ATOM 1971 O O . THR A 1 257 ? -12.047 25.430 7.266 1.00 87.88 257 THR A O 1
ATOM 1974 N N . PRO A 1 258 ? -13.570 27.063 7.081 1.00 86.62 258 PRO A N 1
ATOM 1975 C CA . PRO A 1 258 ? -14.040 26.919 8.468 1.00 86.62 258 PRO A CA 1
ATOM 1976 C C . PRO A 1 258 ? -14.421 25.481 8.843 1.00 86.62 258 PRO A C 1
ATOM 1978 O O . PRO A 1 258 ? -14.266 25.034 9.983 1.00 86.62 258 PRO A O 1
ATOM 1981 N N . TRP A 1 259 ? -14.912 24.733 7.858 1.00 85.25 259 TRP A N 1
ATOM 1982 C CA . TRP A 1 259 ? -15.264 23.335 8.017 1.00 85.25 259 TRP A CA 1
ATOM 1983 C C . TRP A 1 259 ? -14.031 22.420 8.059 1.00 85.25 259 TRP A C 1
ATOM 1985 O O . TRP A 1 259 ? -13.914 21.623 8.992 1.00 85.25 259 TRP A O 1
ATOM 1995 N N . SER A 1 260 ? -13.073 22.585 7.139 1.00 88.44 260 SER A N 1
ATOM 1996 C CA . SER A 1 260 ? -11.790 21.867 7.163 1.00 88.44 260 SER A CA 1
ATOM 1997 C C . SER A 1 260 ? -11.018 22.133 8.455 1.00 88.44 260 SER A C 1
ATOM 1999 O O . SER A 1 260 ? -10.508 21.198 9.072 1.00 88.44 260 SER A O 1
ATOM 2001 N N . LEU A 1 261 ? -11.010 23.380 8.933 1.00 86.62 261 LEU A N 1
ATOM 2002 C CA . LEU A 1 261 ? -10.414 23.756 10.212 1.00 86.62 261 LEU A CA 1
ATOM 2003 C C . LEU A 1 261 ? -11.092 23.046 11.389 1.00 86.62 261 LEU A C 1
ATOM 2005 O O . LEU A 1 261 ? -10.415 22.543 12.284 1.00 86.62 261 LEU A O 1
ATOM 2009 N N . SER A 1 262 ? -12.422 22.948 11.380 1.00 85.75 262 SER A N 1
ATOM 2010 C CA . SER A 1 262 ? -13.166 22.235 12.424 1.00 85.75 262 SER A CA 1
ATOM 2011 C C . SER A 1 262 ? -12.801 20.748 12.461 1.00 85.75 262 SER A C 1
ATOM 2013 O O . SER A 1 262 ? -12.509 20.211 13.530 1.00 85.75 262 SER A O 1
ATOM 2015 N N . VAL A 1 263 ? -12.753 20.083 11.302 1.00 85.75 263 VAL A N 1
ATOM 2016 C CA . VAL A 1 263 ? -12.362 18.666 11.209 1.00 85.75 263 VAL A CA 1
ATOM 2017 C C . VAL A 1 263 ? -10.892 18.472 11.592 1.00 85.75 263 VAL A C 1
ATOM 2019 O O . VAL A 1 263 ? -10.565 17.533 12.322 1.00 85.75 263 VAL A O 1
ATOM 2022 N N . PHE A 1 264 ? -10.009 19.379 11.171 1.00 87.69 264 PHE A N 1
ATOM 2023 C CA . PHE A 1 264 ? -8.599 19.360 11.548 1.00 87.69 264 PHE A CA 1
ATOM 20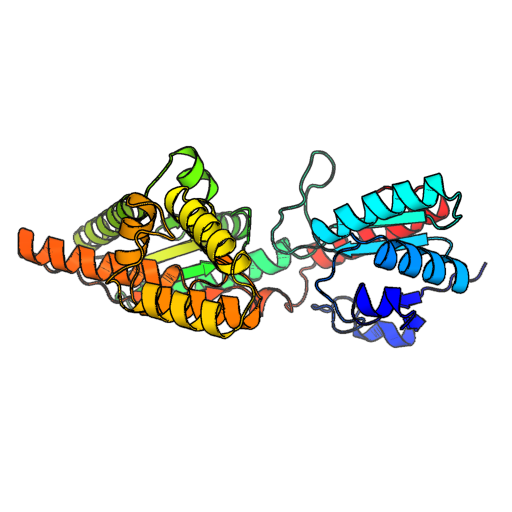24 C C . PHE A 1 264 ? -8.426 19.532 13.058 1.00 87.69 264 PHE A C 1
ATOM 2026 O O . PHE A 1 264 ? -7.655 18.803 13.673 1.00 87.69 264 PHE A O 1
ATOM 2033 N N . ASN A 1 265 ? -9.183 20.429 13.689 1.00 85.00 265 ASN A N 1
ATOM 2034 C CA . ASN A 1 265 ? -9.104 20.670 15.127 1.00 85.00 265 ASN A CA 1
ATOM 2035 C C . ASN A 1 265 ? -9.547 19.465 15.961 1.00 85.00 265 ASN A C 1
ATOM 2037 O O . ASN A 1 265 ? -8.966 19.240 17.022 1.00 85.00 265 ASN A O 1
ATOM 2041 N N . ILE A 1 266 ? -10.492 18.667 15.453 1.00 84.00 266 ILE A N 1
ATOM 2042 C CA . ILE A 1 266 ? -10.939 17.406 16.067 1.00 84.00 266 ILE A CA 1
ATOM 2043 C C . ILE A 1 266 ? -9.846 16.326 16.021 1.00 84.00 266 ILE A C 1
ATOM 2045 O O . ILE A 1 266 ? -9.856 15.411 16.847 1.00 84.00 266 ILE A O 1
ATOM 2049 N N . LEU A 1 267 ? -8.890 16.406 15.086 1.00 87.56 267 LEU A N 1
ATOM 2050 C CA . LEU A 1 267 ? -7.804 15.432 15.030 1.00 87.56 267 LEU A CA 1
ATOM 2051 C C . LEU A 1 267 ? -6.947 15.488 16.305 1.00 87.56 267 LEU A C 1
ATOM 2053 O O . LEU A 1 267 ? -6.532 16.571 16.724 1.00 87.56 267 LEU A O 1
ATOM 2057 N N . PRO A 1 268 ? -6.594 14.329 16.883 1.00 89.75 268 PRO A N 1
ATOM 2058 C CA . PRO A 1 268 ? -5.671 14.276 18.007 1.00 89.75 268 PRO A CA 1
ATOM 2059 C C . PRO A 1 268 ? -4.302 14.872 17.661 1.00 89.75 268 PRO A C 1
ATOM 2061 O O . PRO A 1 268 ? -3.788 14.677 16.556 1.00 89.75 268 PRO A O 1
ATOM 2064 N N . ASP A 1 269 ? -3.650 15.503 18.639 1.00 88.94 269 ASP A N 1
ATOM 2065 C CA . ASP A 1 269 ? -2.350 16.167 18.451 1.00 88.94 269 ASP A CA 1
ATOM 2066 C C . ASP A 1 269 ? -1.273 15.249 17.871 1.00 88.94 269 ASP A C 1
ATOM 2068 O O . ASP A 1 269 ? -0.422 15.686 17.097 1.00 88.94 269 ASP A O 1
ATOM 2072 N N . PHE A 1 270 ? -1.294 13.961 18.223 1.00 89.12 270 PHE A N 1
ATOM 2073 C CA . PHE A 1 270 ? -0.326 13.005 17.691 1.00 89.12 270 PHE A CA 1
ATOM 2074 C C . PHE A 1 270 ? -0.506 12.771 16.183 1.00 89.12 270 PHE A C 1
ATOM 2076 O O . PHE A 1 270 ? 0.491 12.596 15.486 1.00 89.12 270 PHE A O 1
ATOM 2083 N N . ILE A 1 271 ? -1.741 12.832 15.669 1.00 90.25 271 ILE A N 1
ATOM 2084 C CA . ILE A 1 271 ? -2.037 12.733 14.232 1.00 90.25 271 ILE A CA 1
ATOM 2085 C C . ILE A 1 271 ? -1.622 14.017 13.520 1.00 90.25 271 ILE A C 1
ATOM 2087 O O . ILE A 1 271 ? -0.935 13.944 12.502 1.00 90.25 271 ILE A O 1
ATOM 2091 N N . LYS A 1 272 ? -1.948 15.190 14.085 1.00 89.75 272 LYS A N 1
ATOM 2092 C CA . LYS A 1 272 ? -1.498 16.486 13.549 1.00 89.75 272 LYS A CA 1
ATOM 2093 C C . LYS A 1 272 ? 0.027 16.513 13.408 1.00 89.75 272 LYS A C 1
ATOM 2095 O O . LYS A 1 272 ? 0.545 16.749 12.321 1.00 89.75 272 LYS A O 1
ATOM 2100 N N . LYS A 1 273 ? 0.762 16.165 14.471 1.00 88.44 273 LYS A N 1
ATOM 2101 C CA . LYS A 1 273 ? 2.236 16.078 14.452 1.00 88.44 273 LYS A CA 1
ATOM 2102 C C . LYS A 1 273 ? 2.746 15.077 13.414 1.00 88.44 273 LYS A C 1
ATOM 2104 O O . LYS A 1 273 ? 3.723 15.360 12.725 1.00 88.44 273 LYS A O 1
ATOM 2109 N N . GLN A 1 274 ? 2.089 13.926 13.276 1.00 88.31 274 GLN A N 1
ATOM 2110 C CA . GLN A 1 274 ? 2.467 12.917 12.288 1.00 88.31 274 GLN A CA 1
ATOM 2111 C C . GLN A 1 274 ? 2.343 13.434 10.845 1.00 88.31 274 GLN A C 1
ATOM 2113 O O . GLN A 1 274 ? 3.228 13.163 10.029 1.00 88.31 274 GLN A O 1
ATOM 2118 N N . LEU A 1 275 ? 1.292 14.200 10.534 1.00 88.31 275 LEU A N 1
ATOM 2119 C CA . LEU A 1 275 ? 1.103 14.824 9.220 1.00 88.31 275 LEU A CA 1
ATOM 2120 C C . LEU A 1 275 ? 2.266 15.769 8.875 1.00 88.31 275 LEU A C 1
ATOM 2122 O O . LEU A 1 275 ? 2.849 15.655 7.796 1.00 88.31 275 LEU A O 1
ATOM 2126 N N . PHE A 1 276 ? 2.674 16.634 9.811 1.00 88.25 276 PHE A N 1
ATOM 2127 C CA . PHE A 1 276 ? 3.805 17.550 9.604 1.00 88.25 276 PHE A CA 1
ATOM 2128 C C . PHE A 1 276 ? 5.150 16.828 9.473 1.00 88.25 276 PHE A C 1
ATOM 2130 O O . PHE A 1 276 ? 5.942 17.165 8.593 1.00 88.25 276 PHE A O 1
ATOM 2137 N N . ILE A 1 277 ? 5.407 15.800 10.290 1.00 86.81 277 ILE A N 1
ATOM 2138 C CA . ILE A 1 277 ? 6.621 14.973 10.171 1.00 86.81 277 ILE A CA 1
ATOM 2139 C C . ILE A 1 277 ? 6.689 14.324 8.785 1.00 86.81 277 ILE A C 1
ATOM 2141 O O . ILE A 1 277 ? 7.725 14.373 8.123 1.00 86.81 277 ILE A O 1
ATOM 2145 N N . THR A 1 278 ? 5.574 13.757 8.322 1.00 83.81 278 THR A N 1
ATOM 2146 C CA . THR A 1 278 ? 5.487 13.117 7.003 1.00 83.81 278 THR A CA 1
ATOM 2147 C C . THR A 1 278 ? 5.766 14.117 5.885 1.00 83.81 278 THR A C 1
ATOM 2149 O O . THR A 1 278 ? 6.544 13.815 4.977 1.00 83.81 278 THR A O 1
ATOM 2152 N N . ARG A 1 279 ? 5.219 15.334 5.979 1.00 86.75 279 ARG A N 1
ATOM 2153 C CA . ARG A 1 279 ? 5.517 16.406 5.026 1.00 86.75 279 ARG A CA 1
ATOM 2154 C C . ARG A 1 279 ? 6.996 16.773 5.013 1.00 86.75 279 ARG A C 1
ATOM 2156 O O . ARG A 1 279 ? 7.559 16.907 3.936 1.00 86.75 279 ARG A O 1
ATOM 2163 N N . LYS A 1 280 ? 7.647 16.909 6.171 1.00 85.19 280 LYS A N 1
ATOM 2164 C CA . LYS A 1 280 ? 9.085 17.242 6.233 1.00 85.19 280 LYS A CA 1
ATOM 2165 C C . LYS A 1 280 ? 9.957 16.208 5.517 1.00 85.19 280 LYS A C 1
ATOM 2167 O O . LYS A 1 280 ? 10.990 16.566 4.965 1.00 85.19 280 LYS A O 1
ATOM 2172 N N . ILE A 1 281 ? 9.530 14.945 5.505 1.00 81.50 281 ILE A N 1
ATOM 2173 C CA . ILE A 1 281 ? 10.244 13.845 4.844 1.00 81.50 281 ILE A CA 1
ATOM 2174 C C . ILE A 1 281 ? 9.927 13.784 3.343 1.00 81.50 281 ILE A C 1
ATOM 2176 O O . ILE A 1 281 ? 10.821 13.564 2.532 1.00 81.50 281 ILE A O 1
ATOM 2180 N N . THR A 1 282 ? 8.655 13.932 2.972 1.00 79.50 282 THR A N 1
ATOM 2181 C CA . THR A 1 282 ? 8.167 13.642 1.609 1.00 79.50 282 THR A CA 1
ATOM 2182 C C . THR A 1 282 ? 7.941 14.884 0.746 1.00 79.50 282 THR A C 1
ATOM 2184 O O . THR A 1 282 ? 7.745 14.765 -0.459 1.00 79.50 282 THR A O 1
ATOM 2187 N N . GLY A 1 283 ? 7.938 16.070 1.352 1.00 81.81 283 GLY A N 1
ATOM 2188 C CA . GLY A 1 283 ? 7.586 17.344 0.728 1.00 81.81 283 GLY A CA 1
ATOM 2189 C C . GLY A 1 283 ? 6.084 17.649 0.693 1.00 81.81 283 GLY A C 1
ATOM 2190 O O . GLY A 1 283 ? 5.723 18.790 0.421 1.00 81.81 283 GLY A O 1
ATOM 2191 N N . LYS A 1 284 ? 5.204 16.685 1.002 1.00 84.38 284 LYS A N 1
ATOM 2192 C CA . LYS A 1 284 ? 3.741 16.852 0.924 1.00 84.38 284 LYS A CA 1
ATOM 2193 C C . LYS A 1 284 ? 3.005 16.186 2.084 1.00 84.38 284 LYS A C 1
ATOM 2195 O O . LYS A 1 284 ? 3.518 15.264 2.712 1.00 84.38 284 LYS A O 1
ATOM 2200 N N . PHE A 1 285 ? 1.786 16.627 2.363 1.00 85.56 285 PHE A N 1
ATOM 2201 C CA . PHE A 1 285 ? 0.897 15.898 3.262 1.00 85.56 285 PHE A CA 1
ATOM 2202 C C . PHE A 1 285 ? 0.358 14.648 2.566 1.00 85.56 285 PHE A C 1
ATOM 2204 O O . PHE A 1 285 ? -0.093 14.714 1.421 1.00 85.56 285 PHE A O 1
ATOM 2211 N N . ASP A 1 286 ? 0.417 13.516 3.267 1.00 82.50 286 ASP A N 1
ATOM 2212 C CA . ASP A 1 286 ? -0.020 12.211 2.773 1.00 82.50 286 ASP A CA 1
ATOM 2213 C C . ASP A 1 286 ? -0.710 11.426 3.898 1.00 82.50 286 ASP A C 1
ATOM 2215 O O . ASP A 1 286 ? -0.138 11.207 4.972 1.00 82.50 286 ASP A O 1
ATOM 2219 N N . LEU A 1 287 ? -1.948 11.004 3.641 1.00 84.25 287 LEU A N 1
ATOM 2220 C CA . LEU A 1 287 ? -2.767 10.246 4.583 1.00 84.25 287 LEU A CA 1
ATOM 2221 C C . LEU A 1 287 ? -2.344 8.781 4.698 1.00 84.25 287 LEU A C 1
ATOM 2223 O O . LEU A 1 287 ? -2.594 8.173 5.735 1.00 84.25 287 LEU A O 1
ATOM 2227 N N . ALA A 1 288 ? -1.654 8.215 3.705 1.00 75.62 288 ALA A N 1
ATOM 2228 C CA . ALA A 1 288 ? -1.254 6.806 3.727 1.00 75.62 288 ALA A CA 1
ATOM 2229 C C . ALA A 1 288 ? -0.278 6.478 4.876 1.00 75.62 288 ALA A C 1
ATOM 2231 O O . ALA A 1 288 ? -0.197 5.341 5.350 1.00 75.62 288 ALA A O 1
ATOM 2232 N N . GLN A 1 289 ? 0.471 7.482 5.347 1.00 78.94 289 GLN A N 1
ATOM 2233 C CA . GLN A 1 289 ? 1.396 7.333 6.473 1.00 78.94 289 GLN A CA 1
ATOM 2234 C C . GLN A 1 289 ? 0.717 7.496 7.834 1.00 78.94 289 GLN A C 1
ATOM 2236 O O . GLN A 1 289 ? 1.318 7.146 8.853 1.00 78.94 289 GLN A O 1
ATOM 2241 N N . VAL A 1 290 ? -0.516 8.005 7.876 1.00 87.31 290 VAL A N 1
ATOM 2242 C CA . VAL A 1 290 ? -1.243 8.229 9.124 1.00 87.31 290 VAL A CA 1
ATOM 2243 C C . VAL A 1 290 ? -1.532 6.890 9.802 1.00 87.31 290 VAL A C 1
ATOM 2245 O O . VAL A 1 290 ? -1.912 5.903 9.173 1.00 87.31 290 VAL A O 1
ATOM 2248 N N . GLN A 1 291 ? -1.327 6.841 11.119 1.00 92.12 291 GLN A N 1
ATOM 2249 C CA . GLN A 1 291 ? -1.637 5.668 11.941 1.00 92.12 291 GLN A CA 1
ATOM 2250 C C . GLN A 1 291 ? -3.150 5.580 12.194 1.00 92.12 291 GLN A C 1
ATOM 2252 O O . GLN A 1 291 ? -3.624 5.795 13.313 1.00 92.12 291 GLN A O 1
ATOM 2257 N N . THR A 1 292 ? -3.917 5.296 11.137 1.00 93.25 292 THR A N 1
ATOM 2258 C CA . THR A 1 292 ? -5.390 5.256 11.139 1.00 93.25 292 THR A CA 1
ATOM 2259 C C . THR A 1 292 ? -5.947 4.303 12.199 1.00 93.25 292 THR A C 1
ATOM 2261 O O . THR A 1 292 ? -6.948 4.611 12.840 1.00 93.25 292 THR A O 1
ATOM 2264 N N . GLU A 1 293 ? -5.265 3.189 12.473 1.00 96.00 293 GLU A N 1
ATOM 2265 C CA . GLU A 1 293 ? -5.620 2.253 13.544 1.00 96.00 293 GLU A CA 1
ATOM 2266 C C . GLU A 1 293 ? -5.561 2.888 14.936 1.00 96.00 293 GLU A C 1
ATOM 2268 O O . GLU A 1 293 ? -6.421 2.628 15.777 1.00 96.00 293 GLU A O 1
ATOM 2273 N N . LYS A 1 294 ? -4.580 3.764 15.178 1.00 96.56 294 LYS A N 1
ATOM 2274 C CA . LYS A 1 294 ? -4.447 4.476 16.453 1.00 96.56 294 LYS A CA 1
ATOM 2275 C C . LYS A 1 294 ? -5.436 5.623 16.556 1.00 96.56 294 LYS A C 1
ATOM 2277 O O . LYS A 1 294 ? -5.971 5.846 17.638 1.00 96.56 294 LYS A O 1
ATOM 2282 N N . LEU A 1 295 ? -5.704 6.318 15.448 1.00 95.44 295 LEU A N 1
ATOM 2283 C CA . LEU A 1 295 ? -6.761 7.327 15.385 1.00 95.44 295 LEU A CA 1
ATOM 2284 C C . LEU A 1 295 ? -8.114 6.707 15.751 1.00 95.44 295 LEU A C 1
ATOM 2286 O O . LEU A 1 295 ? -8.763 7.175 16.682 1.00 95.44 295 LEU A O 1
ATOM 2290 N N . ILE A 1 296 ? -8.505 5.616 15.088 1.00 96.62 296 ILE A N 1
ATOM 2291 C CA . ILE A 1 296 ? -9.770 4.925 15.367 1.00 96.62 296 ILE A CA 1
ATOM 2292 C C . ILE A 1 296 ? -9.795 4.394 16.806 1.00 96.62 296 ILE A C 1
ATOM 2294 O O . ILE A 1 296 ? -10.777 4.606 17.511 1.00 96.62 296 ILE A O 1
ATOM 2298 N N . SER A 1 297 ? -8.705 3.783 17.288 1.00 97.62 297 SER A N 1
ATOM 2299 C CA . SER A 1 297 ? -8.596 3.335 18.684 1.00 97.62 297 SER A CA 1
ATOM 2300 C C . SER A 1 297 ? -8.827 4.470 19.687 1.00 97.62 297 SER A C 1
ATOM 2302 O O . SER A 1 297 ? -9.494 4.272 20.705 1.00 97.62 297 SER A O 1
ATOM 2304 N N . HIS A 1 298 ? -8.251 5.646 19.432 1.00 96.81 298 HIS A N 1
ATOM 2305 C CA . HIS A 1 298 ? -8.409 6.817 20.286 1.00 96.81 298 HIS A CA 1
ATOM 2306 C C . HIS A 1 298 ? -9.856 7.320 20.269 1.00 96.81 298 HIS A C 1
ATOM 2308 O O . HIS A 1 298 ? -10.443 7.526 21.329 1.00 96.81 298 HIS A O 1
ATOM 2314 N N . LEU A 1 299 ? -10.459 7.437 19.083 1.00 96.19 299 LEU A N 1
ATOM 2315 C CA . LEU A 1 299 ? -11.838 7.904 18.936 1.00 96.19 299 LEU A CA 1
ATOM 2316 C C . LEU A 1 299 ? -12.854 6.949 19.576 1.00 96.19 299 LEU A C 1
ATOM 2318 O O . LEU A 1 299 ? -13.768 7.417 20.244 1.00 96.19 299 LEU A O 1
ATOM 2322 N N . ILE A 1 300 ? -12.666 5.629 19.454 1.00 97.69 300 ILE A N 1
ATOM 2323 C CA . ILE A 1 300 ? -13.495 4.629 20.151 1.00 97.69 300 ILE A CA 1
ATOM 2324 C C . ILE A 1 300 ? -13.375 4.791 21.673 1.00 97.69 300 ILE A C 1
ATOM 2326 O O . ILE A 1 300 ? -14.368 4.698 22.392 1.00 97.69 300 ILE A O 1
ATOM 2330 N N . THR A 1 301 ? -12.165 5.052 22.175 1.00 97.00 301 THR A N 1
ATOM 2331 C CA . THR A 1 301 ? -11.933 5.249 23.615 1.00 97.00 301 THR A CA 1
ATOM 2332 C C . THR A 1 301 ? -12.667 6.489 24.132 1.00 97.00 301 THR A C 1
ATOM 2334 O O . THR A 1 301 ? -13.330 6.419 25.168 1.00 97.00 301 THR A O 1
ATOM 2337 N N . GLU A 1 302 ? -12.594 7.605 23.402 1.00 95.50 302 GLU A N 1
ATOM 2338 C CA . GLU A 1 302 ? -13.328 8.829 23.744 1.00 95.50 302 GLU A CA 1
ATOM 2339 C C . GLU A 1 302 ? -14.843 8.646 23.640 1.00 95.50 302 GLU A C 1
ATOM 2341 O O . GLU A 1 302 ? -15.583 9.110 24.506 1.00 95.50 302 GLU A O 1
ATOM 2346 N N . GLU A 1 303 ? -15.317 7.931 22.624 1.00 96.56 303 GLU A N 1
ATOM 2347 C CA . GLU A 1 303 ? -16.740 7.653 22.455 1.00 96.56 303 GLU A CA 1
ATOM 2348 C C . GLU A 1 303 ? -17.282 6.777 23.593 1.00 96.56 303 GLU A C 1
ATOM 2350 O O . GLU A 1 303 ? -18.309 7.095 24.190 1.00 96.56 303 GLU A O 1
ATOM 2355 N N . PHE A 1 304 ? -16.552 5.740 24.014 1.00 97.19 304 PHE A N 1
ATOM 2356 C CA . PHE A 1 304 ? -16.942 4.966 25.195 1.00 97.19 304 PHE A CA 1
ATOM 2357 C C . PHE A 1 304 ? -16.884 5.756 26.497 1.00 97.19 304 PHE A C 1
ATOM 2359 O O . PHE A 1 304 ? -17.687 5.494 27.396 1.00 97.19 304 PHE A O 1
ATOM 2366 N N . ARG A 1 305 ? -15.977 6.731 26.619 1.00 96.38 305 ARG A N 1
ATOM 2367 C CA . ARG A 1 305 ? -15.973 7.645 27.766 1.00 96.38 305 ARG A CA 1
ATOM 2368 C C . ARG A 1 305 ? -17.277 8.445 27.819 1.00 96.38 305 ARG A C 1
ATOM 2370 O O . ARG A 1 305 ? -17.904 8.468 28.876 1.00 96.38 305 ARG A O 1
ATOM 2377 N N . LYS A 1 306 ? -17.718 9.007 26.689 1.00 95.44 306 LYS A N 1
ATOM 2378 C CA . LYS A 1 306 ? -18.998 9.731 26.585 1.00 95.44 306 LYS A CA 1
ATOM 2379 C C . LYS A 1 306 ? -20.191 8.829 26.895 1.00 95.44 306 LYS A C 1
ATOM 2381 O O . LYS A 1 306 ? -20.972 9.135 27.789 1.00 95.44 306 LYS A O 1
ATOM 2386 N N . ARG A 1 307 ? -20.277 7.656 26.259 1.00 95.62 307 ARG A N 1
ATOM 2387 C CA . ARG A 1 307 ? -21.362 6.689 26.510 1.00 95.62 307 ARG A CA 1
ATOM 2388 C C . ARG A 1 307 ? -21.425 6.256 27.972 1.00 95.62 307 ARG A C 1
ATOM 2390 O O . ARG A 1 307 ? -22.513 6.066 28.510 1.00 95.62 307 ARG A O 1
ATOM 2397 N N . LYS A 1 308 ? -20.279 6.117 28.646 1.00 95.94 308 LYS A N 1
ATOM 2398 C CA . LYS A 1 308 ? -20.229 5.823 30.085 1.00 95.94 308 LYS A CA 1
ATOM 2399 C C . LYS A 1 308 ? -20.762 6.985 30.928 1.00 95.94 308 LYS A C 1
ATOM 2401 O O . LYS A 1 308 ? -21.443 6.730 31.915 1.00 95.94 308 LYS A O 1
ATOM 2406 N N . GLU A 1 309 ? -20.438 8.228 30.579 1.00 95.62 309 GLU A N 1
ATOM 2407 C CA . GLU A 1 309 ? -20.961 9.422 31.261 1.00 95.62 309 GLU A CA 1
ATOM 2408 C C . GLU A 1 309 ? -22.489 9.528 31.121 1.00 95.62 309 GLU A C 1
ATOM 2410 O O . GLU A 1 309 ? -23.161 9.913 32.074 1.00 95.62 309 GLU A O 1
ATOM 2415 N N . GLU A 1 310 ? -23.038 9.110 29.979 1.00 94.00 310 GLU A N 1
ATOM 2416 C CA . GLU A 1 310 ? -24.478 9.143 29.692 1.00 94.00 310 GLU A CA 1
ATOM 2417 C C . GLU A 1 310 ? -25.258 7.962 30.295 1.00 94.00 310 GLU A C 1
ATOM 2419 O O . GLU A 1 310 ? -26.334 8.144 30.861 1.00 94.00 310 GLU A O 1
ATOM 2424 N N . THR A 1 311 ? -24.733 6.740 30.175 1.00 93.25 311 THR A N 1
ATOM 2425 C CA . THR A 1 311 ? -25.450 5.501 30.543 1.00 93.25 311 THR A CA 1
ATOM 2426 C C . THR A 1 311 ? -25.045 4.933 31.902 1.00 93.25 311 THR A C 1
ATOM 2428 O O . THR A 1 311 ? -25.739 4.081 32.453 1.00 93.25 311 THR A O 1
ATOM 2431 N N . GLY A 1 312 ? -23.893 5.346 32.437 1.00 92.94 312 GLY A N 1
ATOM 2432 C CA . GLY A 1 312 ? -23.266 4.748 33.617 1.00 92.94 312 GLY A CA 1
ATOM 2433 C C . GLY A 1 312 ? -22.590 3.391 33.369 1.00 92.94 312 GLY A C 1
ATOM 2434 O O . GLY A 1 312 ? -21.920 2.876 34.268 1.00 92.94 312 GLY A O 1
ATOM 2435 N N . VAL A 1 313 ? -22.715 2.806 32.172 1.00 90.06 313 VAL A N 1
ATOM 2436 C CA . VAL A 1 313 ? -22.174 1.478 31.849 1.00 90.06 313 VAL A CA 1
ATOM 2437 C C . VAL A 1 313 ? -20.747 1.598 31.319 1.00 90.06 313 VAL A C 1
ATOM 2439 O O . VAL A 1 313 ? -20.464 2.346 30.385 1.00 90.06 313 VAL A O 1
ATOM 2442 N N . LYS A 1 314 ? -19.819 0.840 31.912 1.00 93.06 314 LYS A N 1
ATOM 2443 C CA . LYS A 1 314 ? -18.436 0.750 31.433 1.00 93.06 314 LYS A CA 1
ATOM 2444 C C . LYS A 1 314 ? -18.296 -0.441 30.491 1.00 93.06 314 LYS A C 1
ATOM 2446 O O . LYS A 1 314 ? -18.284 -1.577 30.952 1.00 93.06 314 LYS A O 1
ATOM 2451 N N . ILE A 1 315 ? -18.078 -0.161 29.212 1.00 93.88 315 ILE A N 1
ATOM 2452 C CA . ILE A 1 315 ? -17.726 -1.180 28.222 1.00 93.88 315 ILE A CA 1
ATOM 2453 C C . ILE A 1 315 ? -16.203 -1.406 28.280 1.00 93.88 315 ILE A C 1
ATOM 2455 O O . ILE A 1 315 ? -15.439 -0.437 28.188 1.00 93.88 315 ILE A O 1
ATOM 2459 N N . PRO A 1 316 ? -15.722 -2.642 28.496 1.00 93.56 316 PRO A N 1
ATOM 2460 C CA . PRO A 1 316 ? -14.298 -2.942 28.484 1.00 93.56 316 PRO A CA 1
ATOM 2461 C C . PRO A 1 316 ? -13.745 -2.841 27.058 1.00 93.56 316 PRO A C 1
ATOM 2463 O O . PRO A 1 316 ? -14.198 -3.518 26.141 1.00 93.56 316 PRO A O 1
ATOM 2466 N N . PHE A 1 317 ? -12.723 -2.008 26.881 1.00 96.94 317 PHE A N 1
ATOM 2467 C CA . PHE A 1 317 ? -12.029 -1.851 25.609 1.00 96.94 317 PHE A CA 1
ATOM 2468 C C . PHE A 1 317 ? -10.524 -1.753 25.865 1.00 96.94 317 PHE A C 1
ATOM 2470 O O . PHE A 1 317 ? -10.039 -0.743 26.372 1.00 96.94 317 PHE A O 1
ATOM 2477 N N . SER A 1 318 ? -9.795 -2.830 25.558 1.00 97.19 318 SER A N 1
ATOM 2478 C CA . SER A 1 318 ? -8.329 -2.880 25.651 1.00 97.19 318 SER A CA 1
ATOM 2479 C C . SER A 1 318 ? -7.744 -3.016 24.243 1.00 97.19 318 SER A C 1
ATOM 2481 O O . SER A 1 318 ? -7.578 -4.143 23.764 1.00 97.19 318 SER A O 1
ATOM 2483 N N . PRO A 1 319 ? -7.490 -1.896 23.545 1.00 97.56 319 PRO A N 1
ATOM 2484 C CA . PRO A 1 319 ? -7.046 -1.933 22.163 1.00 97.56 319 PRO A CA 1
ATOM 2485 C C . PRO A 1 319 ? -5.573 -2.328 22.041 1.00 97.56 319 PRO A C 1
ATOM 2487 O O . PRO A 1 319 ? -4.720 -1.865 22.799 1.00 97.56 319 PRO A O 1
ATOM 2490 N N . VAL A 1 320 ? -5.266 -3.126 21.023 1.00 97.94 320 VAL A N 1
ATOM 2491 C CA . VAL A 1 320 ? -3.907 -3.410 20.555 1.00 97.94 320 VAL A CA 1
ATOM 2492 C C . VAL A 1 320 ? -3.860 -3.090 19.067 1.00 97.94 320 VAL A C 1
ATOM 2494 O O . VAL A 1 320 ? -4.756 -3.467 18.316 1.00 97.94 320 VAL A O 1
ATOM 2497 N N . THR A 1 321 ? -2.838 -2.359 18.630 1.00 97.69 321 THR A N 1
ATOM 2498 C CA . THR A 1 321 ? -2.738 -1.886 17.244 1.00 97.69 321 THR A CA 1
ATOM 2499 C C . THR A 1 321 ? -1.595 -2.569 16.510 1.00 97.69 321 THR A C 1
ATOM 2501 O O . THR A 1 321 ? -0.504 -2.725 17.057 1.00 97.69 321 THR A O 1
ATOM 2504 N N . HIS A 1 322 ? -1.836 -2.952 15.256 1.00 96.94 322 HIS A N 1
ATOM 2505 C CA . HIS A 1 322 ? -0.820 -3.512 14.368 1.00 96.94 322 HIS A CA 1
ATOM 2506 C C . HIS A 1 322 ? -0.867 -2.840 13.001 1.00 96.94 322 HIS A C 1
ATOM 2508 O O . HIS A 1 322 ? -1.929 -2.440 12.529 1.00 96.94 322 HIS A O 1
ATOM 2514 N N . PHE A 1 323 ? 0.292 -2.773 12.348 1.00 95.19 323 PHE A N 1
ATOM 2515 C CA . PHE A 1 323 ? 0.403 -2.376 10.952 1.00 95.19 323 PHE A CA 1
ATOM 2516 C C . PHE A 1 323 ? 1.058 -3.493 10.139 1.00 95.19 323 PHE A C 1
ATOM 2518 O O . PHE A 1 323 ? 2.170 -3.940 10.441 1.00 95.19 323 PHE A O 1
ATOM 2525 N N . PHE A 1 324 ? 0.355 -3.937 9.102 1.00 93.88 324 PHE A N 1
ATOM 2526 C CA . PHE A 1 324 ? 0.771 -4.987 8.190 1.00 93.88 324 PHE A CA 1
ATOM 2527 C C . PHE A 1 324 ? 1.048 -4.413 6.805 1.00 93.88 324 PHE A C 1
ATOM 2529 O O . PHE A 1 324 ? 0.132 -4.012 6.094 1.00 93.88 324 PHE A O 1
ATOM 2536 N N . GLY A 1 325 ? 2.328 -4.358 6.430 1.00 89.62 325 GLY A N 1
ATOM 2537 C CA . GLY A 1 325 ? 2.767 -3.823 5.146 1.00 89.62 325 GLY A CA 1
ATOM 2538 C C . GLY A 1 325 ? 4.179 -4.255 4.748 1.00 89.62 325 GLY A C 1
ATOM 2539 O O . GLY A 1 325 ? 4.376 -5.088 3.869 1.00 89.62 325 GLY A O 1
ATOM 2540 N N . TYR A 1 326 ? 5.209 -3.694 5.377 1.00 88.81 326 TYR A N 1
ATOM 2541 C CA . TYR A 1 326 ? 6.593 -3.913 4.935 1.00 88.81 326 TYR A CA 1
ATOM 2542 C C . TYR A 1 326 ? 7.051 -5.377 5.000 1.00 88.81 326 TYR A C 1
ATOM 2544 O O . TYR A 1 326 ? 7.776 -5.824 4.114 1.00 88.81 326 TYR A O 1
ATOM 2552 N N . GLN A 1 327 ? 6.570 -6.139 5.981 1.00 87.56 327 GLN A N 1
ATOM 2553 C CA . GLN A 1 327 ? 6.839 -7.570 6.124 1.00 87.56 327 GLN A CA 1
ATOM 2554 C C . GLN A 1 327 ? 6.325 -8.413 4.944 1.00 87.56 327 GLN A C 1
ATOM 2556 O O . GLN A 1 327 ? 6.895 -9.461 4.657 1.00 87.56 327 GLN A O 1
ATOM 2561 N N . GLY A 1 328 ? 5.284 -7.957 4.234 1.00 86.50 328 GLY A N 1
ATOM 2562 C CA . GLY A 1 328 ? 4.718 -8.678 3.091 1.00 86.50 328 GLY A CA 1
ATOM 2563 C C . GLY A 1 328 ? 5.509 -8.510 1.802 1.00 86.50 328 GLY A C 1
ATOM 2564 O O . GLY A 1 328 ? 5.600 -9.436 1.006 1.00 86.50 328 GLY A O 1
ATOM 2565 N N . ARG A 1 329 ? 6.144 -7.349 1.606 1.00 86.00 329 ARG A N 1
ATOM 2566 C CA . ARG A 1 329 ? 6.805 -6.995 0.335 1.00 86.00 329 ARG A CA 1
ATOM 2567 C C . ARG A 1 329 ? 8.044 -7.832 0.014 1.00 86.00 329 ARG A C 1
ATOM 2569 O O . ARG A 1 329 ? 8.398 -7.958 -1.151 1.00 86.00 329 ARG A O 1
ATOM 2576 N N . GLY A 1 330 ? 8.723 -8.341 1.039 1.00 87.81 330 GLY A N 1
ATOM 2577 C CA . GLY A 1 330 ? 9.922 -9.175 0.906 1.00 87.81 330 GLY A CA 1
ATOM 2578 C C . GLY A 1 330 ? 9.675 -10.653 1.192 1.00 87.81 330 GLY A C 1
ATOM 2579 O O . GLY A 1 330 ? 10.630 -11.387 1.412 1.00 87.81 330 GLY A O 1
ATOM 2580 N N . SER A 1 331 ? 8.413 -11.082 1.271 1.00 92.62 331 SER A N 1
ATOM 2581 C CA . SER A 1 331 ? 8.092 -12.477 1.566 1.00 92.62 331 SER A CA 1
ATOM 2582 C C . SER A 1 331 ? 8.498 -13.409 0.434 1.00 92.62 331 SER A C 1
ATOM 2584 O O . SER A 1 331 ? 8.516 -13.014 -0.732 1.00 92.62 331 SER A O 1
ATOM 2586 N N . LEU A 1 332 ? 8.800 -14.659 0.793 1.00 95.12 332 LEU A N 1
ATOM 2587 C CA . LEU A 1 332 ? 9.018 -15.705 -0.196 1.00 95.12 332 LEU A CA 1
ATOM 2588 C C . LEU A 1 332 ? 7.748 -15.870 -1.043 1.00 95.12 332 LEU A C 1
ATOM 2590 O O . LEU A 1 332 ? 6.668 -16.030 -0.465 1.00 95.12 332 LEU A O 1
ATOM 2594 N N . PRO A 1 333 ? 7.865 -15.814 -2.379 1.00 96.44 333 PRO A N 1
ATOM 2595 C CA . PRO A 1 333 ? 6.716 -15.872 -3.261 1.00 96.44 333 PRO A CA 1
ATOM 2596 C C . PRO A 1 333 ? 6.013 -17.223 -3.159 1.00 96.44 333 PRO A C 1
ATOM 2598 O O . PRO A 1 333 ? 6.634 -18.281 -3.025 1.00 96.44 333 PRO A O 1
ATOM 2601 N N . SER A 1 334 ? 4.689 -17.187 -3.242 1.00 97.12 334 SER A N 1
ATOM 2602 C CA . SER A 1 334 ? 3.881 -18.387 -3.378 1.00 97.12 334 SER A CA 1
ATOM 2603 C C . SER A 1 334 ? 4.160 -19.077 -4.718 1.00 97.12 334 SER A C 1
ATOM 2605 O O . SER A 1 334 ? 4.640 -18.468 -5.674 1.00 97.12 334 SER A O 1
ATOM 2607 N N . LEU A 1 335 ? 3.785 -20.354 -4.836 1.00 97.31 335 LEU A N 1
ATOM 2608 C CA . LEU A 1 335 ? 3.882 -21.072 -6.114 1.00 97.31 335 LEU A CA 1
ATOM 2609 C C . LEU A 1 335 ? 3.083 -20.393 -7.237 1.00 97.31 335 LEU A C 1
ATOM 2611 O O . LEU A 1 335 ? 3.484 -20.468 -8.400 1.00 97.31 335 LEU A O 1
ATOM 2615 N N . PHE A 1 336 ? 1.976 -19.732 -6.889 1.00 97.38 336 PHE A N 1
ATOM 2616 C CA . PHE A 1 336 ? 1.176 -18.969 -7.839 1.00 97.38 336 PHE A CA 1
ATOM 2617 C C . PHE A 1 336 ? 1.968 -17.771 -8.363 1.00 97.38 336 PHE A C 1
ATOM 2619 O O . PHE A 1 336 ? 2.149 -17.662 -9.571 1.00 97.38 336 PHE A O 1
ATOM 2626 N N . ASP A 1 337 ? 2.521 -16.939 -7.476 1.00 97.12 337 ASP A N 1
ATOM 2627 C CA . ASP A 1 337 ? 3.302 -15.767 -7.882 1.00 97.12 337 ASP A CA 1
ATOM 2628 C C . ASP A 1 337 ? 4.601 -16.148 -8.607 1.00 97.12 337 ASP A C 1
ATOM 2630 O O . ASP A 1 337 ? 4.959 -15.491 -9.583 1.00 97.12 337 ASP A O 1
ATOM 2634 N N . CYS A 1 338 ? 5.274 -17.239 -8.219 1.00 97.19 338 CYS A N 1
ATOM 2635 C CA . CYS A 1 338 ? 6.423 -17.774 -8.962 1.00 97.19 338 CYS A CA 1
ATOM 2636 C C . CYS A 1 338 ? 6.051 -18.134 -10.407 1.00 97.19 338 CYS A C 1
ATOM 2638 O O . CYS A 1 338 ? 6.766 -17.787 -11.354 1.00 97.19 338 CYS A O 1
ATOM 2640 N N . SER A 1 339 ? 4.925 -18.831 -10.580 1.00 97.44 339 SER A N 1
ATOM 2641 C CA . SER A 1 339 ? 4.442 -19.262 -11.895 1.00 97.44 339 SER A CA 1
ATOM 2642 C C . SER A 1 339 ? 3.971 -18.071 -12.728 1.00 97.44 339 SER A C 1
ATOM 2644 O O . SER A 1 339 ? 4.307 -17.978 -13.909 1.00 97.44 339 SER A O 1
ATOM 2646 N N . LEU A 1 340 ? 3.248 -17.133 -12.110 1.00 96.50 340 LEU A N 1
ATOM 2647 C CA . LEU A 1 340 ? 2.747 -15.921 -12.750 1.00 96.50 340 LEU A CA 1
ATOM 2648 C C . LEU A 1 340 ? 3.900 -15.023 -13.209 1.00 96.50 340 LEU A C 1
ATOM 2650 O O . LEU A 1 340 ? 3.949 -14.650 -14.378 1.00 96.50 340 LEU A O 1
ATOM 2654 N N . ALA A 1 341 ? 4.873 -14.749 -12.333 1.00 96.31 341 ALA A N 1
ATOM 2655 C CA . ALA A 1 341 ? 6.042 -13.935 -12.656 1.00 96.31 341 ALA A CA 1
ATOM 2656 C C . ALA A 1 341 ? 6.870 -14.546 -13.792 1.00 96.31 341 ALA A C 1
ATOM 2658 O O . ALA A 1 341 ? 7.259 -13.842 -14.724 1.00 96.31 341 ALA A O 1
ATOM 2659 N N . SER A 1 342 ? 7.088 -15.865 -13.749 1.00 96.19 342 SER A N 1
ATOM 2660 C CA . SER A 1 342 ? 7.785 -16.579 -14.823 1.00 96.19 342 SER A CA 1
ATOM 2661 C C . SER A 1 342 ? 7.019 -16.466 -16.141 1.00 96.19 342 SER A C 1
ATOM 2663 O O . SER A 1 342 ? 7.605 -16.139 -17.169 1.00 96.19 342 SER A O 1
ATOM 2665 N N . THR A 1 343 ? 5.700 -16.675 -16.113 1.00 96.75 343 THR A N 1
ATOM 2666 C CA . THR A 1 343 ? 4.840 -16.604 -17.304 1.00 96.75 343 THR A CA 1
ATOM 2667 C C . THR A 1 343 ? 4.824 -15.202 -17.908 1.00 96.75 343 THR A C 1
ATOM 2669 O O . THR A 1 343 ? 4.986 -15.063 -19.120 1.00 96.75 343 THR A O 1
ATOM 2672 N N . TYR A 1 344 ? 4.696 -14.157 -17.089 1.00 96.38 344 TYR A N 1
ATOM 2673 C CA . TYR A 1 344 ? 4.759 -12.770 -17.553 1.00 96.38 344 TYR A CA 1
ATOM 2674 C C . TYR A 1 344 ? 6.134 -12.423 -18.130 1.00 96.38 344 TYR A C 1
ATOM 2676 O O . TYR A 1 344 ? 6.201 -11.812 -19.193 1.00 96.38 344 TYR A O 1
ATOM 2684 N N . GLY A 1 345 ? 7.226 -12.874 -17.504 1.00 96.12 345 GLY A N 1
ATOM 2685 C CA . GLY A 1 345 ? 8.578 -12.687 -18.037 1.00 96.12 345 GLY A CA 1
ATOM 2686 C C . GLY A 1 345 ? 8.778 -13.349 -19.405 1.00 96.12 345 GLY A C 1
ATOM 2687 O O . GLY A 1 345 ? 9.241 -12.699 -20.342 1.00 96.12 345 GLY A O 1
ATOM 2688 N N . TYR A 1 346 ? 8.370 -14.615 -19.550 1.00 96.25 346 TYR A N 1
ATOM 2689 C CA . TYR A 1 346 ? 8.418 -15.323 -20.837 1.00 96.25 346 TYR A CA 1
ATOM 2690 C C . TYR A 1 346 ? 7.551 -14.643 -21.900 1.00 96.25 346 TYR A C 1
ATOM 2692 O O . TYR A 1 346 ? 7.983 -14.487 -23.041 1.00 96.25 346 TYR A O 1
ATOM 2700 N N . THR A 1 347 ? 6.349 -14.205 -21.523 1.00 96.62 347 THR A N 1
ATOM 2701 C CA . THR A 1 347 ? 5.427 -13.516 -22.433 1.00 96.62 347 THR A CA 1
ATOM 2702 C C . THR A 1 347 ? 6.016 -12.188 -22.899 1.00 96.62 347 THR A C 1
ATOM 2704 O O . THR A 1 347 ? 6.017 -11.920 -24.096 1.00 96.62 347 THR A O 1
ATOM 2707 N N . ALA A 1 348 ? 6.601 -11.392 -22.000 1.00 97.00 348 ALA A N 1
ATOM 2708 C CA . ALA A 1 348 ? 7.254 -10.135 -22.356 1.00 97.00 348 ALA A CA 1
ATOM 2709 C C . ALA A 1 348 ? 8.407 -10.341 -23.352 1.00 97.00 348 ALA A C 1
ATOM 2711 O O . ALA A 1 348 ? 8.502 -9.613 -24.341 1.00 97.00 348 ALA A O 1
ATOM 2712 N N . GLY A 1 349 ? 9.234 -11.373 -23.143 1.00 95.94 349 GLY A N 1
ATOM 2713 C CA . GLY A 1 349 ? 10.281 -11.756 -24.093 1.00 95.94 349 GLY A CA 1
ATOM 2714 C C . GLY A 1 349 ? 9.720 -12.126 -25.470 1.00 95.94 349 GLY A C 1
ATOM 2715 O O . GLY A 1 349 ? 10.181 -11.601 -26.483 1.00 95.94 349 GLY A O 1
ATOM 2716 N N . ALA A 1 350 ? 8.676 -12.959 -25.507 1.00 96.69 350 ALA A N 1
ATOM 2717 C CA . ALA A 1 350 ? 8.027 -13.369 -26.751 1.00 96.69 350 ALA A CA 1
ATOM 2718 C C . ALA A 1 350 ? 7.388 -12.188 -27.506 1.00 96.69 350 ALA A C 1
ATOM 2720 O O . ALA A 1 350 ? 7.482 -12.118 -28.731 1.00 96.69 350 ALA A O 1
ATOM 2721 N N . LEU A 1 351 ? 6.766 -11.239 -26.797 1.00 97.19 351 LEU A N 1
ATOM 2722 C CA . LEU A 1 351 ? 6.187 -10.030 -27.393 1.00 97.19 351 LEU A CA 1
ATOM 2723 C C . LEU A 1 351 ? 7.264 -9.171 -28.075 1.00 97.19 351 LEU A C 1
ATOM 2725 O O . LEU A 1 351 ? 7.073 -8.740 -29.214 1.00 97.19 351 LEU A O 1
ATOM 2729 N N . ILE A 1 352 ? 8.407 -8.973 -27.408 1.00 96.44 352 ILE A N 1
ATOM 2730 C CA . ILE A 1 352 ? 9.544 -8.217 -27.954 1.00 96.44 352 ILE A CA 1
ATOM 2731 C C . ILE A 1 352 ? 10.128 -8.924 -29.180 1.00 96.44 352 ILE A C 1
ATOM 2733 O O . ILE A 1 352 ? 10.379 -8.271 -30.193 1.00 96.44 352 ILE A O 1
ATOM 2737 N N . GLU A 1 353 ? 10.305 -10.246 -29.123 1.00 94.94 353 GLU A N 1
ATOM 2738 C CA . GLU A 1 353 ? 10.813 -11.045 -30.247 1.00 94.94 353 GLU A CA 1
ATOM 2739 C C . GLU A 1 353 ? 9.932 -10.905 -31.500 1.00 94.94 353 GLU A C 1
ATOM 2741 O O . GLU A 1 353 ? 10.443 -10.808 -32.615 1.00 94.94 353 GLU A O 1
ATOM 2746 N N . HIS A 1 354 ? 8.612 -10.803 -31.320 1.00 96.38 354 HIS A N 1
ATOM 2747 C CA . HIS A 1 354 ? 7.651 -10.584 -32.407 1.00 96.38 354 HIS A CA 1
ATOM 2748 C C . HIS A 1 354 ? 7.478 -9.101 -32.788 1.00 96.38 354 HIS A C 1
ATOM 2750 O O . HIS A 1 354 ? 6.628 -8.767 -33.614 1.00 96.38 354 HIS A O 1
ATOM 2756 N N . GLY A 1 355 ? 8.279 -8.199 -32.212 1.00 95.38 355 GLY A N 1
ATOM 2757 C CA . GLY A 1 355 ? 8.297 -6.776 -32.549 1.0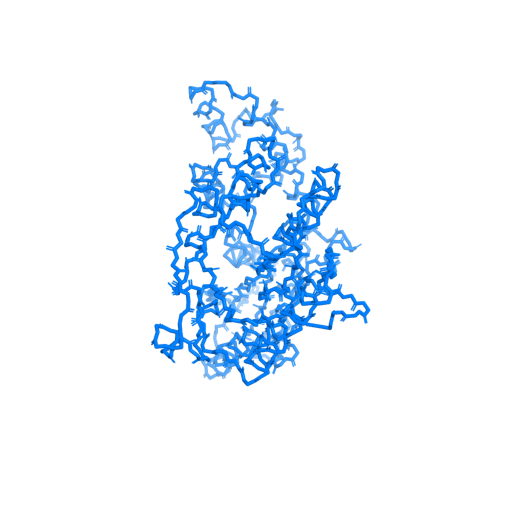0 95.38 355 GLY A CA 1
ATOM 2758 C C . GLY A 1 355 ? 7.119 -5.965 -32.001 1.00 95.38 355 GLY A C 1
ATOM 2759 O O . GLY A 1 355 ? 6.892 -4.845 -32.470 1.00 95.38 355 GLY A O 1
ATOM 2760 N N . LEU A 1 356 ? 6.378 -6.500 -31.026 1.00 97.12 356 LEU A N 1
ATOM 2761 C CA . LEU A 1 356 ? 5.234 -5.836 -30.399 1.00 97.12 356 LEU A CA 1
ATOM 2762 C C . LEU A 1 356 ? 5.703 -4.849 -29.320 1.00 97.12 356 LEU A C 1
ATOM 2764 O O . LEU A 1 356 ? 6.651 -5.119 -28.589 1.00 97.12 356 LEU A O 1
ATOM 2768 N N . THR A 1 357 ? 5.035 -3.698 -29.214 1.00 97.12 357 THR A N 1
ATOM 2769 C CA . THR A 1 357 ? 5.323 -2.635 -28.233 1.00 97.12 357 THR A CA 1
ATOM 2770 C C . THR A 1 357 ? 4.022 -2.071 -27.671 1.00 97.12 357 THR A C 1
ATOM 2772 O O . THR A 1 357 ? 2.988 -2.164 -28.331 1.00 97.12 357 THR A O 1
ATOM 2775 N N . GLY A 1 358 ? 4.066 -1.485 -26.475 1.00 94.44 358 GLY A N 1
ATOM 2776 C CA . GLY A 1 358 ? 2.884 -0.934 -25.803 1.00 94.44 358 GLY A CA 1
ATOM 2777 C C . GLY A 1 358 ? 1.968 -2.000 -25.202 1.00 94.44 358 GLY A C 1
ATOM 2778 O O . GLY A 1 358 ? 0.780 -1.755 -25.013 1.00 94.44 358 GLY A O 1
ATOM 2779 N N . MET A 1 359 ? 2.510 -3.190 -24.937 1.00 93.81 359 MET A N 1
ATOM 2780 C CA . MET A 1 359 ? 1.777 -4.325 -24.372 1.00 93.81 359 MET A CA 1
ATOM 2781 C C . MET A 1 359 ? 2.029 -4.436 -22.861 1.00 93.81 359 MET A C 1
ATOM 2783 O O . MET A 1 359 ? 3.077 -4.001 -22.377 1.00 93.81 359 MET A O 1
ATOM 2787 N N . CYS A 1 360 ? 1.079 -5.031 -22.137 1.00 88.62 360 CYS A N 1
ATOM 2788 C CA . CYS A 1 360 ? 1.139 -5.344 -20.708 1.00 88.62 360 CYS A CA 1
ATOM 2789 C C . CYS A 1 360 ? 0.586 -6.752 -20.482 1.00 88.62 360 CYS A C 1
ATOM 2791 O O . CYS A 1 360 ? -0.464 -7.044 -21.107 1.00 88.62 360 CYS A O 1
#

Foldseek 3Di:
DDDWDWAQAAALVSLLVVRIDTDDCVLCVVVQLFFDDVSRHYDDDACDDPSSLVSNVCSCVVVVALEDEFEEAPRSLVRQLVNQVVCVVVVPNYFGAYAFADLLQPDDDPPDHGHQQVVLLLVVLLVVQQVVQVVQVVVLAEEEEEEEERAPFCVSQVSSCVSRVWLEEDGLVVCLVVLPDLLNVLVVVLVSCVVCVVVVRNTTYYYYYLCNQCSNPLSVQLQVLVQVLCVPDPDPVSNVVQLVCLLVLDDNVVRHPPSSSVVSVPFDSVQSVQQVVVCVVPVGGDSSSGQVSVRSLVSNVVVQVVVCVVPVDRRRHHYDYYYRDPVSNRDRGDPVSSVSVVVSVVVSVVCSVVSHHSYD

Mean predicted aligned error: 5.51 Å

Organism: Euplotes crassus (NCBI:txid5936)

Radius of gyration: 24.17 Å; Cα contacts (8 Å, |Δi|>4): 547; chains: 1; bounding box: 51×53×68 Å

Nearest PDB structures (foldseek):
  1kzh-assembly1_A  TM=9.070E-01  e=4.257E-30  Borreliella burgdorferi
  1kzh-assembly1_B  TM=9.216E-01  e=4.900E-28  Borreliella burgdorferi
  9dqm-assembly1_A  TM=8.356E-01  e=3.387E-16  Trichomonas vaginalis G3
  9dqm-assembly1_B  TM=8.362E-01  e=6.568E-16  Trichomonas vaginalis G3
  9med-assembly1_D  TM=8.139E-01  e=1.980E-15  Trichomonas vaginalis G3

Solvent-accessible surface area (backbone atoms only — not comparable to full-atom values): 19505 Å² total; per-residue (Å²): 127,93,83,83,48,77,44,44,27,40,27,64,62,17,36,50,69,61,39,64,47,78,63,43,72,79,82,42,58,83,55,64,75,50,41,56,51,75,91,41,44,66,61,94,77,77,70,74,50,72,68,51,51,49,30,44,52,52,36,42,60,75,67,65,37,65,51,46,78,36,77,23,42,72,69,42,41,52,31,28,45,54,50,29,54,52,28,59,75,70,67,47,82,46,21,26,30,27,41,65,34,31,56,32,50,66,64,64,51,100,88,35,87,68,25,35,41,22,66,34,27,32,52,52,51,23,52,55,51,42,53,51,51,53,46,25,71,70,68,54,44,34,32,38,28,36,23,30,62,19,57,76,44,45,50,39,44,51,54,23,37,73,74,52,66,56,79,40,71,56,49,32,68,57,38,37,74,69,67,47,49,70,71,56,56,40,50,55,51,48,51,52,51,49,56,30,42,76,71,72,40,44,39,42,37,37,41,33,33,35,29,35,56,61,38,25,68,69,52,37,51,38,42,52,37,50,41,52,50,60,68,69,44,88,47,73,68,54,49,51,55,51,53,52,32,62,72,66,73,76,70,48,74,91,57,35,54,77,64,40,44,51,58,55,66,70,49,53,67,71,56,56,52,48,41,53,54,46,18,76,75,70,76,43,63,59,57,67,77,48,63,58,41,57,53,50,53,50,50,40,52,53,50,52,51,52,50,22,73,75,69,71,53,82,79,80,77,45,76,46,76,46,78,49,46,75,77,44,67,53,38,68,52,35,76,63,34,47,51,49,46,50,49,52,52,53,48,50,52,52,38,36,76,72,70,45,55,62,48,112

InterPro domains:
  IPR000023 Phosphofructokinase domain [PF00365] (3-230)
  IPR022953 ATP-dependent 6-phosphofructokinase [PR00476] (2-15)
  IPR022953 ATP-dependent 6-phosphofructokinase [PR00476] (64-80)
  IPR022953 ATP-dependent 6-phosphofructokinase [PR00476] (117-135)
  IPR022953 ATP-dependent 6-phosphofructokinase [PR00476] (156-173)
  IPR035966 Phosphofructokinase superfamily [G3DSA:3.40.50.460] (122-252)
  IPR035966 Phosphofructokinase superfamily [SSF53784] (3-359)

Sequence (360 aa):
GDVELVGFTNGTKGFFKGEHIIITEENFALYRNQGGCEFLGRSVDQIRTPEHQEAALETCTKFNLSGLVLVGASHSLSDAAHLTDIFLEKNIQTKVVGVPSTIFGNICGKYIESTVGFDTASKLYSQLIGNIMTDAASAVKYWYLMRLMGGDPSHLALESALQTGPNAVLISEESARDNEALPSIVNRLCDLIQKRHEEGKDFGTILIPDGLLSHLSHYSTIIDELNQAFNSCTTSEEVEKLEEKLLNSQDADDCLTPWSLSVFNILPDFIKKQLFITRKITGKFDLAQVQTEKLISHLITEEFRKRKEETGVKIPFSPVTHFFGYQGRGSLPSLFDCSLASTYGYTAGALIEHGLTGMC

pLDDT: mean 91.71, std 7.02, range [52.22, 98.56]